Protein AF-A0A8X6G225-F1 (afdb_monomer_lite)

Structure (mmCIF, N/CA/C/O backbone):
data_AF-A0A8X6G225-F1
#
_entry.id   AF-A0A8X6G225-F1
#
loop_
_atom_site.group_PDB
_atom_site.id
_atom_site.type_symbol
_atom_site.label_atom_id
_atom_site.label_alt_id
_atom_site.label_comp_id
_atom_site.label_asym_id
_atom_site.label_entity_id
_atom_site.label_seq_id
_atom_site.pdbx_PDB_ins_code
_atom_site.Cartn_x
_atom_site.Cartn_y
_atom_site.Cartn_z
_atom_site.occupancy
_atom_site.B_iso_or_equiv
_atom_site.auth_seq_id
_atom_site.auth_comp_id
_atom_site.auth_asym_id
_atom_site.auth_atom_id
_atom_site.pdbx_PDB_model_num
ATOM 1 N N . MET A 1 1 ? -11.649 -25.202 10.954 1.00 73.94 1 MET A N 1
ATOM 2 C CA . MET A 1 1 ? -12.826 -25.738 11.680 1.00 73.94 1 MET A CA 1
ATOM 3 C C . MET A 1 1 ? -13.932 -24.702 11.567 1.00 73.94 1 MET A C 1
ATOM 5 O O . MET A 1 1 ? -13.619 -23.542 11.782 1.00 73.94 1 MET A O 1
ATOM 9 N N . LYS A 1 2 ? -15.164 -25.077 11.195 1.00 87.56 2 LYS A N 1
ATOM 10 C CA . LYS A 1 2 ? -16.255 -24.101 11.019 1.00 87.56 2 LYS A CA 1
ATOM 11 C C . LYS A 1 2 ? -16.587 -23.382 12.344 1.00 87.56 2 LYS A C 1
ATOM 13 O O . LYS A 1 2 ? -16.743 -24.087 13.351 1.00 87.56 2 LYS A O 1
ATOM 18 N N . PRO A 1 3 ? -16.675 -22.040 12.370 1.00 90.69 3 PRO A N 1
ATOM 19 C CA . PRO A 1 3 ? -17.084 -21.262 13.544 1.00 90.69 3 PRO A CA 1
ATOM 20 C C . PRO A 1 3 ? -18.351 -21.761 14.266 1.00 90.69 3 PRO A C 1
ATOM 22 O O . PRO A 1 3 ? -18.362 -21.798 15.499 1.00 90.69 3 PRO A O 1
ATOM 25 N N . SER A 1 4 ? -19.372 -22.245 13.554 1.00 92.00 4 SER A N 1
ATOM 26 C CA . SER A 1 4 ? -20.582 -22.840 14.158 1.00 92.00 4 SER A CA 1
ATOM 27 C C . SER A 1 4 ? -20.306 -24.126 14.942 1.00 92.00 4 SER A C 1
ATOM 29 O O . SER A 1 4 ? -20.848 -24.354 16.027 1.00 92.00 4 SER A O 1
ATOM 31 N N . ARG A 1 5 ? -19.395 -24.971 14.444 1.00 91.06 5 ARG A N 1
ATOM 32 C CA . ARG A 1 5 ? -18.962 -26.187 15.150 1.00 91.06 5 ARG A CA 1
ATOM 33 C C . ARG A 1 5 ? -18.167 -25.850 16.406 1.00 91.06 5 ARG A C 1
ATOM 35 O O . ARG A 1 5 ? -18.295 -26.562 17.401 1.00 91.06 5 ARG A O 1
ATOM 42 N N . LEU A 1 6 ? -17.368 -24.779 16.369 1.00 91.88 6 LEU A N 1
ATOM 43 C CA . LEU A 1 6 ? -16.663 -24.276 17.551 1.00 91.88 6 LEU A CA 1
ATOM 44 C C . LEU A 1 6 ? -17.663 -23.873 18.630 1.00 91.88 6 LEU A C 1
ATOM 46 O O . LEU A 1 6 ? -17.524 -24.309 19.770 1.00 91.88 6 LEU A O 1
ATOM 50 N N . LEU A 1 7 ? -18.695 -23.118 18.249 1.00 91.94 7 LEU A N 1
ATOM 51 C CA . LEU A 1 7 ? -19.726 -22.666 19.171 1.00 91.94 7 LEU A CA 1
ATOM 52 C C . LEU A 1 7 ? -20.459 -23.844 19.825 1.00 91.94 7 LEU A C 1
ATOM 54 O O . LEU A 1 7 ? -20.534 -23.907 21.049 1.00 91.94 7 LEU A O 1
ATOM 58 N N . ARG A 1 8 ? -20.922 -24.826 19.037 1.00 90.94 8 ARG A N 1
ATOM 59 C CA . ARG A 1 8 ? -21.580 -26.030 19.579 1.00 90.94 8 ARG A CA 1
ATOM 60 C C . ARG A 1 8 ? -20.687 -26.802 20.542 1.00 90.94 8 ARG A C 1
ATOM 62 O O . ARG A 1 8 ? -21.159 -27.248 21.583 1.00 90.94 8 ARG A O 1
ATOM 69 N N . LYS A 1 9 ? -19.397 -26.939 20.218 1.00 90.44 9 LYS A N 1
ATOM 70 C CA . LYS A 1 9 ? -18.434 -27.608 21.098 1.00 90.44 9 LYS A CA 1
ATOM 71 C C . LYS A 1 9 ? -18.263 -26.841 22.410 1.00 90.44 9 LYS A C 1
ATOM 73 O O . LYS A 1 9 ? -18.325 -27.454 23.470 1.00 90.44 9 LYS A O 1
ATOM 78 N N . MET A 1 10 ? -18.093 -25.521 22.347 1.00 90.50 10 MET A N 1
ATOM 79 C CA . MET A 1 10 ? -17.991 -24.675 23.540 1.00 90.50 10 MET A CA 1
ATOM 80 C C . MET A 1 10 ? -19.257 -24.754 24.394 1.00 90.50 10 MET A C 1
ATOM 82 O O . MET A 1 10 ? -19.145 -24.915 25.602 1.00 90.50 10 MET A O 1
ATOM 86 N N . ASN A 1 11 ? -20.437 -24.751 23.772 1.00 88.31 11 ASN A N 1
ATOM 87 C CA . ASN A 1 11 ? -21.708 -24.875 24.479 1.00 88.31 11 ASN A CA 1
ATOM 88 C C . ASN A 1 11 ? -21.862 -26.252 25.153 1.00 88.31 11 ASN A C 1
ATOM 90 O O . ASN A 1 11 ? -22.251 -26.342 26.310 1.00 88.31 11 ASN A O 1
ATOM 94 N N . SER A 1 12 ? -21.462 -27.335 24.475 1.00 88.19 12 SER A N 1
ATOM 95 C CA . SER A 1 12 ? -21.510 -28.692 25.046 1.00 88.19 12 SER A CA 1
ATOM 96 C C . SER A 1 12 ? -20.562 -28.903 26.233 1.00 88.19 12 SER A C 1
ATOM 98 O O . SER A 1 12 ? -20.855 -29.701 27.115 1.00 88.19 12 SER A O 1
ATOM 100 N N . LEU A 1 13 ? -19.427 -28.193 26.256 1.00 87.31 13 LEU A N 1
ATOM 101 C CA . LEU A 1 13 ? -18.448 -28.256 27.345 1.00 87.31 13 LEU A CA 1
ATOM 102 C C . LEU A 1 13 ? -18.820 -27.341 28.516 1.00 87.31 13 LEU A C 1
ATOM 104 O O . LEU A 1 13 ? -18.513 -27.657 29.661 1.00 87.31 13 LEU A O 1
ATOM 108 N N . ALA A 1 14 ? -19.449 -26.206 28.221 1.00 82.94 14 ALA A N 1
ATOM 109 C CA . ALA A 1 14 ? -19.887 -25.228 29.206 1.00 82.94 14 ALA A CA 1
ATOM 110 C C . ALA A 1 14 ? -21.181 -25.640 29.926 1.00 82.94 14 ALA A C 1
ATOM 112 O O . ALA A 1 14 ? -21.333 -25.362 31.118 1.00 82.94 14 ALA A O 1
ATOM 113 N N . GLY A 1 15 ? -22.106 -26.288 29.209 1.00 77.81 15 GLY A N 1
ATOM 114 C CA . GLY A 1 15 ? -23.473 -26.514 29.681 1.00 77.81 15 GLY A CA 1
ATOM 115 C C . GLY A 1 15 ? -24.174 -25.199 30.051 1.00 77.81 15 GLY A C 1
ATOM 116 O O . GLY A 1 15 ? -23.845 -24.142 29.515 1.00 77.81 15 GLY A O 1
ATOM 117 N N . ASP A 1 16 ? -25.081 -25.249 31.029 1.00 78.62 16 ASP A N 1
ATOM 118 C CA . ASP A 1 16 ? -25.836 -24.077 31.516 1.00 78.62 16 ASP A CA 1
ATOM 119 C C . ASP A 1 16 ? -25.027 -23.144 32.442 1.00 78.62 16 ASP A C 1
ATOM 121 O O . ASP A 1 16 ? -25.547 -22.159 32.965 1.00 78.62 16 ASP A O 1
ATOM 125 N N . ASN A 1 17 ? -23.738 -23.422 32.661 1.00 80.56 17 ASN A N 1
ATOM 126 C CA . ASN A 1 17 ? -22.923 -22.682 33.630 1.00 80.56 17 ASN A CA 1
ATOM 127 C C . ASN A 1 17 ? -22.351 -21.361 33.084 1.00 80.56 17 ASN A C 1
ATOM 129 O O . ASN A 1 17 ? -21.754 -20.595 33.842 1.00 80.56 17 ASN A O 1
ATOM 133 N N . ILE A 1 18 ? -22.483 -21.088 31.782 1.00 86.06 18 ILE A N 1
ATOM 134 C CA . ILE A 1 18 ? -21.924 -19.889 31.144 1.00 86.06 18 ILE A CA 1
ATOM 135 C C . ILE A 1 18 ? -23.046 -19.074 30.503 1.00 86.06 18 ILE A C 1
ATOM 137 O O . ILE A 1 18 ? -23.846 -19.581 29.726 1.00 86.06 18 ILE A O 1
ATOM 141 N N . THR A 1 19 ? -23.077 -17.774 30.799 1.00 88.56 19 THR A N 1
ATOM 142 C CA . THR A 1 19 ? -24.034 -16.847 30.179 1.00 88.56 19 THR A CA 1
ATOM 143 C C . THR A 1 19 ? -23.741 -16.665 28.688 1.00 88.56 19 THR A C 1
ATOM 145 O O . THR A 1 19 ? -22.580 -16.620 28.280 1.00 88.56 19 THR A O 1
ATOM 148 N N . GLU A 1 20 ? -24.776 -16.468 27.866 1.00 86.50 20 GLU A N 1
ATOM 149 C CA . GLU A 1 20 ? -24.626 -16.277 26.411 1.00 86.50 20 GLU A CA 1
ATOM 150 C C . GLU A 1 20 ? -23.657 -15.131 26.070 1.00 86.50 20 GLU A C 1
ATOM 152 O O . GLU A 1 20 ? -22.858 -15.231 25.141 1.00 86.50 20 GLU A O 1
ATOM 157 N N . LYS A 1 21 ? -23.648 -14.066 26.882 1.00 88.44 21 LYS A N 1
ATOM 158 C CA . LYS A 1 21 ? -22.720 -12.937 26.735 1.00 88.44 21 LYS A CA 1
ATOM 159 C C . LYS A 1 21 ? -21.259 -13.346 26.950 1.00 88.44 21 LYS A C 1
ATOM 161 O O . LYS A 1 21 ? -20.399 -12.915 26.187 1.00 88.44 21 LYS A O 1
ATOM 166 N N . ALA A 1 22 ? -20.977 -14.169 27.960 1.00 89.38 22 ALA A N 1
ATOM 167 C CA . ALA A 1 22 ? -19.632 -14.680 28.222 1.00 89.38 22 ALA A CA 1
ATOM 168 C C . ALA A 1 22 ? -19.209 -15.740 27.190 1.00 89.38 22 ALA A C 1
ATOM 170 O O . ALA A 1 22 ? -18.057 -15.778 26.761 1.00 89.38 22 ALA A O 1
ATOM 171 N N . LEU A 1 23 ? -20.150 -16.570 26.732 1.00 90.94 23 LEU A N 1
ATOM 172 C CA . LEU A 1 23 ? -19.903 -17.530 25.659 1.00 90.94 23 LEU A CA 1
ATOM 173 C C . LEU A 1 23 ? -19.582 -16.809 24.343 1.00 90.94 23 LEU A C 1
ATOM 175 O O . LEU A 1 23 ? -18.644 -17.190 23.644 1.00 90.94 23 LEU A O 1
ATOM 179 N N . ARG A 1 24 ? -20.296 -15.717 24.045 1.00 91.00 24 ARG A N 1
ATOM 180 C CA . ARG A 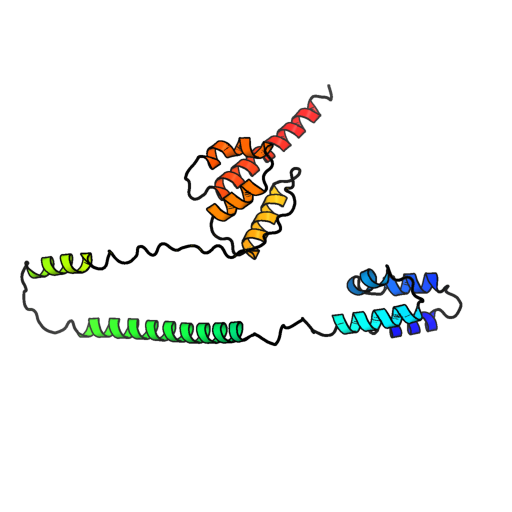1 24 ? -20.050 -14.855 22.885 1.00 91.00 24 ARG A CA 1
ATOM 181 C C . ARG A 1 24 ? -18.658 -14.236 22.912 1.00 91.00 24 ARG A C 1
ATOM 183 O O . ARG A 1 24 ? -17.971 -14.278 21.895 1.00 91.00 24 ARG A O 1
ATOM 190 N N . THR A 1 25 ? -18.231 -13.661 24.037 1.00 90.88 25 THR A N 1
ATOM 191 C CA . THR A 1 25 ? -16.896 -13.045 24.130 1.00 90.88 25 THR A CA 1
ATOM 192 C C . THR A 1 25 ? -15.792 -14.081 23.956 1.00 90.88 25 THR A C 1
ATOM 194 O O . THR A 1 25 ? -14.867 -13.848 23.182 1.00 90.88 25 THR A O 1
ATOM 197 N N . LEU A 1 26 ? -15.917 -15.249 24.592 1.00 90.25 26 LEU A N 1
ATOM 198 C CA . LEU A 1 26 ? -14.956 -16.342 24.443 1.00 90.25 26 LEU A CA 1
ATOM 199 C C . LEU A 1 26 ? -14.927 -16.908 23.022 1.00 90.25 26 LEU A C 1
ATOM 201 O O . LEU A 1 26 ? -13.857 -17.242 22.521 1.00 90.25 26 LEU A O 1
ATOM 205 N N . TRP A 1 27 ? -16.083 -17.036 22.373 1.00 93.25 27 TRP A N 1
ATOM 206 C CA . TRP A 1 27 ? -16.163 -17.547 21.010 1.00 93.25 27 TRP A CA 1
ATOM 207 C C . TRP A 1 27 ? -15.524 -16.574 20.015 1.00 93.25 27 TRP A C 1
ATOM 209 O O . TRP A 1 27 ? -14.683 -16.998 19.229 1.00 93.25 27 TRP A O 1
ATOM 219 N N . LEU A 1 28 ? -15.821 -15.272 20.113 1.00 92.12 28 LEU A N 1
ATOM 220 C CA . LEU A 1 28 ? -15.184 -14.235 19.289 1.00 92.12 28 LEU A CA 1
ATOM 221 C C . LEU A 1 28 ? -13.668 -14.145 19.522 1.00 92.12 28 LEU A C 1
ATOM 223 O O . LEU A 1 28 ? -12.928 -13.901 18.575 1.00 92.12 28 LEU A O 1
ATOM 227 N N . ASP A 1 29 ? -13.200 -14.362 20.754 1.00 91.69 29 ASP A N 1
ATOM 228 C CA . ASP A 1 29 ? -11.771 -14.403 21.094 1.00 91.69 29 ASP A CA 1
ATOM 229 C C . ASP A 1 29 ? -11.025 -15.576 20.433 1.00 91.69 29 ASP A C 1
ATOM 231 O O . ASP A 1 29 ? -9.828 -15.500 20.179 1.00 91.69 29 ASP A O 1
ATOM 235 N N . LYS A 1 30 ? -11.730 -16.668 20.119 1.00 89.50 30 LYS A N 1
ATOM 236 C CA . LYS A 1 30 ? -11.147 -17.847 19.460 1.00 89.50 30 LYS A CA 1
ATOM 237 C C . LYS A 1 30 ? -11.194 -17.779 17.929 1.00 89.50 30 LYS A C 1
ATOM 239 O O . LYS A 1 30 ? -10.697 -18.702 17.282 1.00 89.50 30 LYS A O 1
ATOM 244 N N . LEU A 1 31 ? -11.780 -16.731 17.344 1.00 90.50 31 LEU A N 1
ATOM 245 C CA . LEU A 1 31 ? -11.847 -16.538 15.893 1.00 90.50 31 LEU A CA 1
ATOM 246 C C . LEU A 1 31 ? -10.692 -15.658 15.381 1.00 90.50 31 LEU A C 1
ATOM 248 O O . LEU A 1 31 ? -10.252 -14.759 16.094 1.00 90.50 31 LEU A O 1
ATOM 252 N N . PRO A 1 32 ? -10.230 -15.861 14.132 1.00 89.75 32 PRO A N 1
ATOM 253 C CA . PRO A 1 32 ? -9.299 -14.947 13.472 1.00 89.75 32 PRO A CA 1
ATOM 254 C C . PRO A 1 32 ? -9.831 -13.509 13.403 1.00 89.75 32 PRO A C 1
ATOM 256 O O . PRO A 1 32 ? -11.030 -13.299 13.189 1.00 89.75 32 PRO A O 1
ATOM 259 N N . ASP A 1 33 ? -8.927 -12.527 13.481 1.00 87.75 33 ASP A N 1
ATOM 260 C CA . ASP A 1 33 ? -9.276 -11.097 13.478 1.00 87.75 33 ASP A CA 1
ATOM 261 C C . ASP A 1 33 ? -10.082 -10.678 12.242 1.00 87.75 33 ASP A C 1
ATOM 263 O O . ASP A 1 33 ? -10.996 -9.861 12.343 1.00 87.75 33 ASP A O 1
ATOM 267 N N . SER A 1 34 ? -9.817 -11.295 11.086 1.00 88.00 34 SER A N 1
ATOM 268 C CA . SER A 1 34 ? -10.560 -11.051 9.844 1.00 88.00 34 SER A CA 1
ATOM 269 C C . SER A 1 34 ? -12.059 -11.327 9.978 1.00 88.00 34 SER A C 1
ATOM 271 O O . SER A 1 34 ? -12.872 -10.600 9.419 1.00 88.00 34 SER A O 1
ATOM 273 N N . ILE A 1 35 ? -12.435 -12.350 10.746 1.00 90.62 35 ILE A N 1
ATOM 274 C CA . ILE A 1 35 ? -13.831 -12.728 10.986 1.00 90.62 35 ILE A CA 1
ATOM 275 C C . ILE A 1 35 ? -14.391 -11.917 12.160 1.00 90.62 35 ILE A C 1
ATOM 277 O O . ILE A 1 35 ? -15.498 -11.384 12.085 1.00 90.62 35 ILE A O 1
ATOM 281 N N . LYS A 1 36 ? -13.607 -11.774 13.234 1.00 90.62 36 LYS A N 1
ATOM 282 C CA . LYS A 1 36 ? -13.987 -11.046 14.451 1.00 90.62 36 LYS A CA 1
ATOM 283 C C . LYS A 1 36 ? -14.333 -9.583 14.170 1.00 90.62 36 LYS A C 1
ATOM 285 O O . LYS A 1 36 ? -15.371 -9.119 14.634 1.00 90.62 36 LYS A O 1
ATOM 290 N N . ASN A 1 37 ? -13.521 -8.880 13.381 1.00 87.81 37 ASN A N 1
ATOM 291 C CA . ASN A 1 37 ? -13.725 -7.460 13.072 1.00 87.81 37 ASN A CA 1
ATOM 292 C C . ASN A 1 37 ? -15.057 -7.195 12.359 1.00 87.81 37 ASN A C 1
ATOM 294 O O . ASN A 1 37 ? -15.667 -6.150 12.565 1.00 87.81 37 ASN A O 1
ATOM 298 N N . ILE A 1 38 ? -15.529 -8.156 11.563 1.00 89.00 38 ILE A N 1
ATOM 299 C CA . ILE A 1 38 ? -16.803 -8.056 10.847 1.00 89.00 38 ILE A CA 1
ATOM 300 C C . ILE A 1 38 ? -17.976 -8.328 11.801 1.00 89.00 38 ILE A C 1
ATOM 302 O O . ILE A 1 38 ? -18.986 -7.633 11.762 1.00 89.00 38 ILE A O 1
ATOM 306 N N . LEU A 1 39 ? -17.835 -9.314 12.691 1.00 89.69 39 LEU A N 1
ATOM 307 C CA . LEU A 1 39 ? -18.917 -9.775 13.569 1.00 89.69 39 LEU A CA 1
ATOM 308 C C . LEU A 1 39 ? -19.087 -8.960 14.856 1.00 89.69 39 LEU A C 1
ATOM 310 O O . LEU A 1 39 ? -20.158 -8.991 15.460 1.00 89.69 39 LEU A O 1
ATOM 314 N N . VAL A 1 40 ? -18.050 -8.250 15.309 1.00 89.69 40 VAL A N 1
ATOM 315 C CA . VAL A 1 40 ? -18.095 -7.445 16.545 1.00 89.69 40 VAL A CA 1
ATOM 316 C C . VAL A 1 40 ? -19.170 -6.356 16.482 1.00 89.69 40 VAL A C 1
ATOM 318 O O . VAL A 1 40 ? -19.777 -6.048 17.505 1.00 89.69 40 VAL A O 1
ATOM 321 N N . VAL A 1 41 ? -19.435 -5.810 15.293 1.00 87.38 41 VAL A N 1
ATOM 322 C CA . VAL A 1 41 ? -20.413 -4.732 15.075 1.00 87.38 41 VAL A CA 1
ATOM 323 C C . VAL A 1 41 ? -21.857 -5.255 15.038 1.00 87.38 41 VAL A C 1
ATOM 325 O O . VAL A 1 41 ? -22.796 -4.512 15.319 1.00 87.38 41 VAL A O 1
ATOM 328 N N . SER A 1 42 ? -22.060 -6.535 14.727 1.00 84.00 42 SER A N 1
ATOM 329 C CA . SER A 1 42 ? -23.389 -7.121 14.546 1.00 84.00 42 SER A CA 1
ATOM 330 C C . SER A 1 42 ? -24.115 -7.333 15.881 1.00 84.00 42 SER A C 1
ATOM 332 O O . SER A 1 42 ? -23.626 -8.026 16.775 1.00 84.00 42 SER A O 1
ATOM 334 N N . SER A 1 43 ? -25.334 -6.806 16.009 1.00 83.12 43 SER A N 1
ATOM 335 C CA . SER A 1 43 ? -26.192 -6.935 17.202 1.00 83.12 43 SER A CA 1
ATOM 336 C C . SER A 1 43 ? -27.035 -8.222 17.245 1.00 83.12 43 SER A C 1
ATOM 338 O O . SER A 1 43 ? -27.979 -8.318 18.025 1.00 83.12 43 SER A O 1
ATOM 340 N N . GLU A 1 44 ? -26.708 -9.223 16.426 1.00 87.25 44 GLU A N 1
ATOM 341 C CA . GLU A 1 44 ? -27.471 -10.473 16.333 1.00 87.25 44 GLU A CA 1
ATOM 342 C C . GLU A 1 44 ? -27.239 -11.435 17.510 1.00 87.25 44 GLU A C 1
ATOM 344 O O . GLU A 1 44 ? -26.303 -11.275 18.302 1.00 87.25 44 GLU A O 1
ATOM 349 N N . ASN A 1 45 ? -28.102 -12.453 17.609 1.00 88.75 45 ASN A N 1
ATOM 350 C CA . ASN A 1 45 ? -27.984 -13.544 18.576 1.00 88.75 45 ASN A CA 1
ATOM 351 C C . ASN A 1 45 ? -26.806 -14.481 18.241 1.00 88.75 45 ASN A C 1
ATOM 353 O O . ASN A 1 45 ? -26.264 -14.474 17.132 1.00 88.75 45 ASN A O 1
ATOM 357 N N . LEU A 1 46 ? -26.382 -15.285 19.219 1.00 87.25 46 LEU A N 1
ATOM 358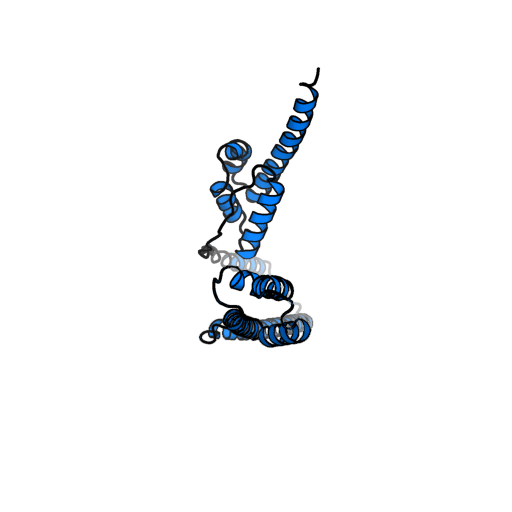 C CA . LEU A 1 46 ? -25.168 -16.091 19.086 1.00 87.25 46 LEU A CA 1
ATOM 359 C C . LEU A 1 46 ? -25.279 -17.182 18.003 1.00 87.25 46 LEU A C 1
ATOM 361 O O . LEU A 1 46 ? -24.295 -17.470 17.319 1.00 87.25 46 LEU A O 1
ATOM 365 N N . GLU A 1 47 ? -26.477 -17.733 17.791 1.00 87.50 47 GLU A N 1
ATOM 366 C CA . GLU A 1 47 ? -26.727 -18.744 16.756 1.00 87.50 47 GLU A CA 1
ATOM 367 C C . GLU A 1 47 ? -26.587 -18.146 15.345 1.00 87.50 47 GLU A C 1
ATOM 369 O O . GLU A 1 47 ? -25.838 -18.688 14.527 1.00 87.50 47 GLU A O 1
ATOM 374 N N . ASN A 1 48 ? -27.212 -16.994 15.066 1.00 89.75 48 ASN A N 1
ATOM 375 C CA . ASN A 1 48 ? -27.125 -16.347 13.753 1.00 89.75 48 ASN A CA 1
ATOM 376 C C . ASN A 1 48 ? -25.717 -15.808 13.479 1.00 89.75 48 ASN A C 1
ATOM 378 O O . ASN A 1 48 ? -25.212 -15.952 12.364 1.00 89.75 48 ASN A O 1
ATOM 382 N N . LEU A 1 49 ? -25.029 -15.290 14.502 1.00 91.62 49 LEU A N 1
ATOM 383 C CA . LEU A 1 49 ? -23.619 -14.910 14.393 1.00 91.62 49 LEU A CA 1
ATOM 384 C C . LEU A 1 49 ? -22.738 -16.076 13.973 1.00 91.62 49 LEU A C 1
ATOM 386 O O . LEU A 1 49 ? -21.823 -15.892 13.174 1.00 91.62 49 LEU A O 1
ATOM 390 N N . SER A 1 50 ? -23.014 -17.276 14.482 1.00 91.00 50 SER A N 1
ATOM 391 C CA . SER A 1 50 ? -22.268 -18.474 14.108 1.00 91.00 50 SER A CA 1
ATOM 392 C C . SER A 1 50 ? -22.457 -18.841 12.636 1.00 91.00 50 SER A C 1
ATOM 394 O O . SER A 1 50 ? -21.499 -19.232 11.968 1.00 91.00 50 SER A O 1
ATOM 396 N N . VAL A 1 51 ? -23.662 -18.618 12.103 1.00 92.06 51 VAL A N 1
ATOM 397 C CA . VAL A 1 51 ? -23.977 -18.799 10.682 1.00 92.06 51 VAL A CA 1
ATOM 398 C C . VAL A 1 51 ? -23.310 -17.716 9.830 1.00 92.06 51 VAL A C 1
ATOM 400 O O . VAL A 1 51 ? -22.756 -18.024 8.776 1.00 92.06 51 VAL A O 1
ATOM 403 N N . MET A 1 52 ? -23.310 -16.455 10.276 1.00 91.19 52 MET A N 1
ATOM 404 C CA . MET A 1 52 ? -22.579 -15.373 9.603 1.00 91.19 52 MET A CA 1
ATOM 405 C C . MET A 1 52 ? -21.075 -15.645 9.572 1.00 91.19 52 MET A C 1
ATOM 407 O O . MET A 1 52 ? -20.443 -15.500 8.528 1.00 91.19 52 MET A O 1
ATOM 411 N N . ALA A 1 53 ? -20.509 -16.096 10.690 1.00 91.94 53 ALA A N 1
ATOM 412 C CA . ALA A 1 53 ? -19.106 -16.462 10.794 1.00 91.94 53 ALA A CA 1
ATOM 413 C C . ALA A 1 53 ? -18.739 -17.602 9.845 1.00 91.94 53 ALA A C 1
ATOM 415 O O . ALA A 1 53 ? -17.691 -17.539 9.211 1.00 91.94 53 ALA A O 1
ATOM 416 N N . ASP A 1 54 ? -19.597 -18.616 9.715 1.00 92.88 54 ASP A N 1
ATOM 417 C CA . ASP A 1 54 ? -19.407 -19.702 8.754 1.00 92.88 54 ASP A CA 1
ATOM 418 C C . ASP A 1 54 ? -19.397 -19.187 7.310 1.00 92.88 54 ASP A C 1
ATOM 420 O O . ASP A 1 54 ? -18.510 -19.567 6.551 1.00 92.88 54 ASP A O 1
ATOM 424 N N . LYS A 1 55 ? -20.314 -18.283 6.941 1.00 89.50 55 LYS A N 1
ATOM 425 C CA . LYS A 1 55 ? -20.342 -17.677 5.597 1.00 89.50 55 LYS A CA 1
ATOM 426 C C . LYS A 1 55 ? -19.079 -16.862 5.311 1.00 89.50 55 LYS A C 1
ATOM 428 O O . LYS A 1 55 ? -18.484 -17.010 4.252 1.00 89.50 55 LYS A O 1
ATOM 433 N N . ILE A 1 56 ? -18.636 -16.040 6.264 1.00 89.50 56 ILE A N 1
ATOM 434 C CA . ILE A 1 56 ? -17.391 -15.261 6.140 1.00 89.50 56 ILE A CA 1
ATOM 435 C C . ILE A 1 56 ? -16.178 -16.200 6.064 1.00 89.50 56 ILE A C 1
ATOM 437 O O . ILE A 1 56 ? -15.254 -15.970 5.287 1.00 89.50 56 ILE A O 1
ATOM 441 N N . PHE A 1 57 ? -16.176 -17.269 6.863 1.00 88.50 57 PHE A N 1
ATOM 442 C CA . PHE A 1 57 ? -15.130 -18.284 6.843 1.00 88.50 57 PHE A CA 1
ATOM 443 C C . PHE A 1 57 ? -15.076 -18.999 5.492 1.00 88.50 57 PHE A C 1
ATOM 445 O O . PHE A 1 57 ? -13.981 -19.225 4.994 1.00 88.50 57 PHE A O 1
ATOM 452 N N . GLU A 1 58 ? -16.219 -19.323 4.885 1.00 85.62 58 GLU A N 1
ATOM 453 C CA . GLU A 1 58 ? -16.292 -19.925 3.550 1.00 85.62 58 GLU A CA 1
ATOM 454 C C . GLU A 1 58 ? -15.774 -18.972 2.469 1.00 85.62 58 GLU A C 1
ATOM 456 O O . GLU A 1 58 ? -14.891 -19.380 1.722 1.00 85.62 58 GLU A O 1
ATOM 461 N N . ILE A 1 59 ? -16.202 -17.703 2.465 1.00 81.38 59 ILE A N 1
ATOM 462 C CA . ILE A 1 59 ? -15.740 -16.675 1.508 1.00 81.38 59 ILE A CA 1
ATOM 463 C C . ILE A 1 59 ? -14.222 -16.467 1.591 1.00 81.38 59 ILE A C 1
ATOM 465 O O . ILE A 1 59 ? -13.542 -16.390 0.574 1.00 81.38 59 ILE A O 1
ATOM 469 N N . ASN A 1 60 ? -13.671 -16.411 2.806 1.00 74.00 60 ASN A N 1
ATOM 470 C CA . ASN A 1 60 ? -12.231 -16.235 3.008 1.00 74.00 60 ASN A CA 1
ATOM 471 C C . ASN A 1 60 ? -11.424 -17.530 2.796 1.00 74.00 60 ASN A C 1
ATOM 473 O O . ASN A 1 60 ? -10.206 -17.468 2.642 1.00 74.00 60 ASN A O 1
ATOM 477 N N . SER A 1 61 ? -12.073 -18.699 2.839 1.00 70.56 61 SER A N 1
ATOM 478 C CA . SER A 1 61 ? -11.430 -20.000 2.594 1.00 70.56 61 SER A CA 1
ATOM 479 C C . SER A 1 61 ? -11.458 -20.393 1.119 1.00 70.56 61 SER A C 1
ATOM 481 O O . SER A 1 61 ? -10.586 -21.143 0.679 1.00 70.56 61 SER A O 1
ATOM 483 N N . SER A 1 62 ? -12.437 -19.915 0.348 1.00 55.72 62 SER A N 1
ATOM 484 C CA . SER A 1 62 ? -12.403 -19.999 -1.106 1.00 55.72 62 SER A CA 1
ATOM 485 C C . SER A 1 62 ? -11.359 -19.019 -1.642 1.00 55.72 62 SER A C 1
ATOM 487 O O . SER A 1 62 ? -11.438 -17.829 -1.338 1.00 55.72 62 SER A O 1
ATOM 489 N N . PRO A 1 63 ? -10.426 -19.451 -2.505 1.00 52.53 63 PRO A N 1
ATOM 490 C CA . PRO A 1 63 ? -9.588 -18.546 -3.274 1.00 52.53 63 PRO A CA 1
ATOM 491 C C . PRO A 1 63 ? -10.407 -17.942 -4.426 1.00 52.53 63 PRO A C 1
ATOM 493 O O . PRO A 1 63 ? -9.918 -17.825 -5.545 1.00 52.53 63 PRO A O 1
ATOM 496 N N . GLU A 1 64 ? -11.649 -17.532 -4.162 1.00 45.28 64 GLU A N 1
ATOM 497 C CA . GLU A 1 64 ? -12.385 -16.586 -4.997 1.00 45.28 64 GLU A CA 1
ATOM 498 C C . GLU A 1 64 ? -11.820 -15.192 -4.710 1.00 45.28 64 GLU A C 1
ATOM 500 O O . GLU A 1 64 ? -12.480 -14.246 -4.289 1.00 45.28 64 GLU A O 1
ATOM 505 N N . ILE A 1 65 ? -10.521 -15.075 -4.991 1.00 44.12 65 ILE A N 1
ATOM 506 C CA . ILE A 1 65 ? -9.991 -13.893 -5.640 1.00 44.12 65 ILE A CA 1
ATOM 507 C C . ILE A 1 65 ? -10.994 -13.607 -6.752 1.00 44.12 65 ILE A C 1
ATOM 509 O O . ILE A 1 65 ? -11.242 -14.479 -7.587 1.00 44.12 65 ILE A O 1
ATOM 513 N N . TYR A 1 66 ? -11.590 -12.419 -6.739 1.00 45.19 66 TYR A N 1
ATOM 514 C CA . TYR A 1 66 ? -12.272 -11.866 -7.897 1.00 45.19 66 TYR A CA 1
ATOM 515 C C . TYR A 1 66 ? -11.271 -11.864 -9.059 1.00 45.19 66 TYR A C 1
ATOM 517 O O . TYR A 1 66 ? -10.572 -10.886 -9.312 1.00 45.19 66 TYR A O 1
ATOM 525 N N . SER A 1 67 ? -11.138 -12.996 -9.741 1.00 39.69 67 SER A N 1
ATOM 526 C CA . SER A 1 67 ? -10.559 -13.045 -11.060 1.00 39.69 67 SER A CA 1
ATOM 527 C C . SER A 1 67 ? -11.645 -12.458 -11.942 1.00 39.69 67 SER A C 1
ATOM 529 O O . SER A 1 67 ? -12.667 -13.091 -12.205 1.00 39.69 67 SER A O 1
ATOM 531 N N . ALA A 1 68 ? -11.463 -11.195 -12.321 1.00 45.12 68 ALA A N 1
ATOM 532 C CA . ALA A 1 68 ? -12.122 -10.643 -13.489 1.00 45.12 68 ALA A CA 1
ATOM 533 C C . ALA A 1 68 ? -11.775 -11.581 -14.659 1.00 45.12 68 ALA A C 1
ATOM 535 O O . ALA A 1 68 ? -10.697 -11.510 -15.244 1.00 45.12 68 ALA A O 1
ATOM 536 N N . THR A 1 69 ? -12.639 -12.564 -14.898 1.00 53.84 69 THR A N 1
ATOM 537 C CA . THR A 1 69 ? -12.421 -13.697 -15.804 1.00 53.84 69 THR A CA 1
ATOM 538 C C . THR A 1 69 ? -13.002 -13.446 -17.181 1.00 53.84 69 THR A C 1
ATOM 540 O O . THR A 1 69 ? -13.184 -14.391 -17.937 1.00 53.84 69 THR A O 1
ATOM 543 N N . GLU A 1 70 ? -13.219 -12.187 -17.561 1.00 53.47 70 GLU A N 1
ATOM 544 C CA . GLU A 1 70 ? -13.792 -11.886 -18.875 1.00 53.47 70 GLU A CA 1
ATOM 545 C C . GLU A 1 70 ? -12.922 -11.043 -19.804 1.00 53.47 70 GLU A C 1
ATOM 547 O O . GLU A 1 70 ? -13.303 -10.900 -20.953 1.00 53.47 70 GLU A O 1
ATOM 552 N N . ASP A 1 71 ? -11.704 -10.624 -19.427 1.00 53.28 71 ASP A N 1
ATOM 553 C CA . ASP A 1 71 ? -10.817 -9.948 -20.395 1.00 53.28 71 ASP A CA 1
ATOM 554 C C . ASP A 1 71 ? -9.311 -10.179 -20.182 1.00 53.28 71 ASP A C 1
ATOM 556 O O . ASP A 1 71 ? -8.462 -9.311 -20.380 1.00 53.28 71 ASP A O 1
ATOM 560 N N . ASN A 1 72 ? -8.914 -11.420 -19.889 1.00 62.19 72 ASN A N 1
ATOM 561 C CA . ASN A 1 72 ? -7.491 -11.794 -19.937 1.00 62.19 72 ASN A CA 1
ATOM 562 C C . ASN A 1 72 ? -6.953 -11.964 -21.371 1.00 62.19 72 ASN A C 1
ATOM 564 O O . ASN A 1 72 ? -5.912 -12.589 -21.565 1.00 62.19 72 ASN A O 1
ATOM 568 N N . SER A 1 73 ? -7.626 -11.385 -22.373 1.00 66.50 73 SER A N 1
ATOM 569 C CA . SER A 1 73 ? -7.060 -11.151 -23.707 1.00 66.50 73 SER A CA 1
ATOM 570 C C . SER A 1 73 ? -5.750 -10.372 -23.588 1.00 66.50 73 SER A C 1
ATOM 572 O O . SER A 1 73 ? -4.732 -10.790 -24.130 1.00 66.50 73 SER A O 1
ATOM 574 N N . ALA A 1 74 ? -5.722 -9.324 -22.757 1.00 75.62 74 ALA A N 1
ATOM 575 C CA . ALA A 1 74 ? -4.516 -8.532 -22.534 1.00 75.62 74 ALA A CA 1
ATOM 576 C C . ALA A 1 74 ? -3.364 -9.372 -21.954 1.00 75.62 74 ALA A C 1
ATOM 578 O O . ALA A 1 74 ? -2.258 -9.338 -22.486 1.00 75.62 74 ALA A O 1
ATOM 579 N N . MET A 1 75 ? -3.616 -10.182 -20.918 1.00 78.62 75 MET A N 1
ATOM 580 C CA . MET A 1 75 ? -2.577 -11.048 -20.345 1.00 78.62 75 MET A CA 1
ATOM 581 C C . MET A 1 75 ? -2.132 -12.161 -21.299 1.00 78.62 75 MET A C 1
ATOM 583 O O . MET A 1 75 ? -0.945 -12.470 -21.339 1.00 78.62 75 MET A O 1
ATOM 587 N N . LYS A 1 76 ? -3.042 -12.735 -22.097 1.00 80.62 76 LYS A N 1
ATOM 588 C CA . LYS A 1 76 ? -2.690 -13.723 -23.128 1.00 80.62 76 LYS A CA 1
ATOM 589 C C . LYS A 1 76 ? -1.823 -13.109 -24.226 1.00 80.62 76 LYS A C 1
ATOM 591 O O . LYS A 1 76 ? -0.787 -13.679 -24.545 1.00 80.62 76 LYS A O 1
ATOM 596 N N . ASN A 1 77 ? -2.186 -11.923 -24.715 1.00 85.81 77 ASN A N 1
ATOM 597 C CA . ASN A 1 77 ? -1.403 -11.184 -25.706 1.00 85.81 77 ASN A CA 1
ATOM 598 C C . ASN A 1 77 ? -0.021 -10.817 -25.155 1.00 85.81 77 ASN A C 1
ATOM 600 O O . ASN A 1 77 ? 0.973 -10.919 -25.864 1.00 85.81 77 ASN A O 1
ATOM 604 N N . ILE A 1 78 ? 0.071 -10.424 -23.880 1.00 87.56 78 ILE A N 1
ATOM 605 C CA . ILE A 1 78 ? 1.359 -10.157 -23.228 1.00 87.56 78 ILE A CA 1
ATOM 606 C C . ILE A 1 78 ? 2.197 -11.438 -23.145 1.00 87.56 78 ILE A C 1
ATOM 608 O O . ILE A 1 78 ? 3.373 -11.404 -23.495 1.00 87.56 78 ILE A O 1
ATOM 612 N N . LEU A 1 79 ? 1.611 -12.566 -22.734 1.00 90.56 79 LEU A N 1
ATOM 613 C CA . LEU A 1 79 ? 2.318 -13.848 -22.648 1.00 90.56 79 LEU A CA 1
ATOM 614 C C . LEU A 1 79 ? 2.828 -14.310 -24.025 1.00 90.56 79 LEU A C 1
ATOM 616 O O . LEU A 1 79 ? 3.962 -14.770 -24.152 1.00 90.56 79 LEU A O 1
ATOM 620 N N . GLU A 1 80 ? 2.008 -14.141 -25.062 1.00 90.94 80 GLU A N 1
ATOM 621 C CA . GLU A 1 80 ? 2.354 -14.464 -26.447 1.00 90.94 80 GLU A CA 1
ATOM 622 C C . GLU A 1 80 ? 3.452 -13.540 -26.989 1.00 90.94 80 GLU A C 1
ATOM 624 O O . GLU A 1 80 ? 4.433 -14.015 -27.562 1.00 90.94 80 GLU A O 1
ATOM 629 N N . ASN A 1 81 ? 3.359 -12.235 -26.723 1.00 93.31 81 ASN A N 1
ATOM 630 C CA . ASN A 1 81 ? 4.388 -11.267 -27.094 1.00 93.31 81 ASN A CA 1
ATOM 631 C C . ASN A 1 81 ? 5.724 -11.559 -26.398 1.00 93.31 81 ASN A C 1
ATOM 633 O O . ASN A 1 81 ? 6.770 -11.472 -27.037 1.00 93.31 81 ASN A O 1
ATOM 637 N N . VAL A 1 82 ? 5.710 -11.938 -25.115 1.00 95.25 82 VAL A N 1
ATOM 638 C CA . VAL A 1 82 ? 6.923 -12.350 -24.390 1.00 95.25 82 VAL A CA 1
ATOM 639 C C . VAL A 1 82 ? 7.537 -13.588 -25.044 1.00 95.25 82 VAL A C 1
ATOM 641 O O . VAL A 1 82 ? 8.730 -13.581 -25.339 1.00 95.25 82 VAL A O 1
ATOM 644 N N . SER A 1 83 ? 6.728 -14.599 -25.375 1.00 94.75 83 SER A N 1
ATOM 645 C CA . SER A 1 83 ? 7.207 -15.797 -26.076 1.00 94.75 83 SER A CA 1
ATOM 646 C C . SER A 1 83 ? 7.801 -15.475 -27.458 1.00 94.75 83 SER A C 1
ATOM 648 O O . SER A 1 83 ? 8.853 -16.002 -27.835 1.00 94.75 83 SER A O 1
ATOM 650 N N . LEU A 1 84 ? 7.179 -14.561 -28.210 1.00 95.75 84 LEU A N 1
ATOM 651 C CA . LEU A 1 84 ? 7.683 -14.121 -29.512 1.00 95.75 84 LEU A CA 1
ATOM 652 C C . LEU A 1 84 ? 9.008 -13.355 -29.384 1.00 95.75 84 LEU A C 1
ATOM 654 O O . LEU A 1 84 ? 9.924 -13.582 -30.178 1.00 95.75 84 LEU A O 1
ATOM 658 N N . LEU A 1 85 ? 9.137 -12.483 -28.381 1.00 93.88 85 LEU A N 1
ATOM 659 C CA . LEU A 1 85 ? 10.369 -11.741 -28.106 1.00 93.88 85 LEU A CA 1
ATOM 660 C C . LEU A 1 85 ? 11.511 -12.673 -27.695 1.00 93.88 85 LEU A C 1
ATOM 662 O O . LEU A 1 85 ? 12.625 -12.522 -28.197 1.00 93.88 85 LEU A O 1
ATOM 666 N N . GLU A 1 86 ? 11.247 -13.670 -26.847 1.00 94.31 86 GLU A N 1
ATOM 667 C CA . GLU A 1 86 ? 12.230 -14.701 -26.490 1.00 94.31 86 GLU A CA 1
ATOM 668 C C . GLU A 1 86 ? 12.754 -15.422 -27.739 1.00 94.31 86 GLU A C 1
ATOM 670 O O . GLU A 1 86 ? 13.969 -15.587 -27.916 1.00 94.31 86 GLU A O 1
ATOM 675 N N . LYS A 1 87 ? 11.852 -15.769 -28.665 1.00 94.56 87 LYS A N 1
ATOM 676 C CA . LYS A 1 87 ? 12.221 -16.371 -29.947 1.00 94.56 87 LYS A CA 1
ATOM 677 C C . LYS A 1 87 ? 13.065 -15.421 -30.801 1.00 94.56 87 LYS A C 1
ATOM 679 O O . LYS A 1 87 ? 14.125 -15.831 -31.277 1.00 94.56 87 LYS A O 1
ATOM 684 N N . GLN A 1 88 ? 12.663 -14.160 -30.959 1.00 94.44 88 GLN A N 1
ATOM 685 C CA . GLN A 1 88 ? 13.423 -13.172 -31.736 1.00 94.44 88 GLN A CA 1
ATOM 686 C C . GLN A 1 88 ? 14.825 -12.928 -31.160 1.00 94.44 88 GLN A C 1
ATOM 688 O O . GLN A 1 88 ? 15.798 -12.863 -31.914 1.00 94.44 88 GLN A O 1
ATOM 693 N N . ILE A 1 89 ? 14.965 -12.857 -29.833 1.00 91.25 89 ILE A N 1
ATOM 694 C CA . ILE A 1 89 ? 16.266 -12.726 -29.161 1.00 91.25 89 ILE A CA 1
ATOM 695 C C . ILE A 1 89 ? 17.150 -13.941 -29.474 1.00 91.25 89 ILE A C 1
ATOM 697 O O . ILE A 1 89 ? 18.337 -13.779 -29.778 1.00 91.25 89 ILE A O 1
ATOM 701 N N . SER A 1 90 ? 16.578 -15.150 -29.461 1.00 90.44 90 SER A N 1
ATOM 702 C CA . SER A 1 90 ? 17.313 -16.374 -29.796 1.00 90.44 90 SER A CA 1
ATOM 703 C C . SER A 1 90 ? 17.791 -16.390 -31.256 1.00 90.44 90 SER A C 1
ATOM 705 O O . SER A 1 90 ? 18.956 -16.698 -31.526 1.00 90.44 90 SER A O 1
ATOM 707 N N . GLU A 1 91 ? 16.946 -15.970 -32.200 1.00 89.25 91 GLU A N 1
ATOM 708 C CA . GLU A 1 91 ? 17.287 -15.903 -33.624 1.00 89.25 91 GLU A CA 1
ATOM 709 C C . GLU A 1 91 ? 18.351 -14.838 -33.903 1.00 89.25 91 GLU A C 1
ATOM 711 O O . GLU A 1 91 ? 19.331 -15.110 -34.602 1.00 89.25 91 GLU A O 1
ATOM 716 N N . LEU A 1 92 ? 18.229 -13.649 -33.303 1.00 88.38 92 LEU A N 1
ATOM 717 C CA . LEU A 1 92 ? 19.233 -12.587 -33.412 1.00 88.38 92 LEU A CA 1
ATOM 718 C C . LEU A 1 92 ? 20.593 -13.028 -32.861 1.00 88.38 92 LEU A C 1
ATOM 720 O O . LEU A 1 92 ? 21.634 -12.721 -33.452 1.00 88.38 92 LEU A O 1
ATOM 724 N N . TYR A 1 93 ? 20.604 -13.784 -31.762 1.00 78.75 93 TYR A N 1
ATOM 725 C CA . TYR A 1 93 ? 21.830 -14.340 -31.197 1.00 78.75 93 TYR A CA 1
ATOM 726 C C . TYR A 1 93 ? 22.517 -15.320 -32.159 1.00 78.75 93 TYR A C 1
ATOM 728 O O . TYR A 1 93 ? 23.735 -15.251 -32.369 1.00 78.75 93 TYR A O 1
ATOM 736 N N . ILE A 1 94 ? 21.737 -16.204 -32.786 1.00 78.88 94 ILE A N 1
ATOM 737 C CA . ILE A 1 94 ? 22.229 -17.186 -33.759 1.00 78.88 94 ILE A CA 1
ATOM 738 C C . ILE A 1 94 ? 22.717 -16.491 -35.038 1.00 78.88 94 ILE A C 1
ATOM 740 O O . ILE A 1 94 ? 23.813 -16.792 -35.515 1.00 78.88 94 ILE A O 1
ATOM 744 N N . ASN A 1 95 ? 21.966 -15.523 -35.566 1.00 78.06 95 ASN A N 1
ATOM 745 C CA . ASN A 1 95 ? 22.332 -14.789 -36.778 1.00 78.06 95 ASN A CA 1
ATOM 746 C C . ASN A 1 95 ? 23.596 -13.952 -36.578 1.00 78.06 95 ASN A C 1
ATOM 748 O O . ASN A 1 95 ? 24.498 -14.013 -37.406 1.00 78.06 95 ASN A O 1
ATOM 752 N N . ARG A 1 96 ? 23.753 -13.263 -35.439 1.00 73.88 96 ARG A N 1
ATOM 753 C CA . ARG A 1 96 ? 24.986 -12.513 -35.142 1.00 73.88 96 ARG A CA 1
ATOM 754 C C . ARG A 1 96 ? 26.217 -13.428 -35.073 1.00 73.88 96 ARG A C 1
ATOM 756 O O . ARG A 1 96 ? 27.307 -13.006 -35.465 1.00 73.88 96 ARG A O 1
ATOM 763 N N . ARG A 1 97 ? 26.068 -14.676 -34.603 1.00 66.00 97 ARG A N 1
ATOM 764 C CA . ARG A 1 97 ? 27.141 -15.688 -34.649 1.00 66.00 97 ARG A CA 1
ATOM 765 C C . ARG A 1 97 ? 27.449 -16.124 -36.085 1.00 66.00 97 ARG A C 1
ATOM 767 O O . ARG A 1 97 ? 28.621 -16.123 -36.454 1.00 66.00 97 ARG A O 1
ATOM 774 N N . LYS A 1 98 ? 26.424 -16.429 -36.890 1.00 66.19 98 LYS A N 1
ATOM 775 C CA . LYS A 1 98 ? 26.570 -16.846 -38.298 1.00 66.19 98 LYS A CA 1
ATOM 776 C C . LYS A 1 98 ? 27.184 -15.750 -39.173 1.00 66.19 98 LYS A C 1
ATOM 778 O O . LYS A 1 98 ? 28.190 -16.001 -39.832 1.00 66.19 98 LYS A O 1
ATOM 783 N N . SER A 1 99 ? 26.691 -14.515 -39.080 1.00 63.56 99 SER A N 1
ATOM 784 C CA . SER A 1 99 ? 27.257 -13.378 -39.812 1.00 63.56 99 SER A CA 1
ATOM 785 C C . SER A 1 99 ? 28.712 -13.116 -39.402 1.00 63.56 99 SER A C 1
ATOM 787 O O . SER A 1 99 ? 29.562 -12.926 -40.265 1.00 63.56 99 SER A O 1
ATOM 789 N N . ARG A 1 100 ? 29.070 -13.201 -38.107 1.00 59.09 100 ARG A N 1
ATOM 790 C CA . ARG A 1 100 ? 30.481 -13.074 -37.676 1.00 59.09 100 ARG A CA 1
ATOM 791 C C . ARG A 1 100 ? 31.397 -14.166 -38.241 1.00 59.09 100 ARG A C 1
ATOM 793 O O . ARG A 1 100 ? 32.574 -13.888 -38.463 1.00 59.09 100 ARG A O 1
ATOM 800 N N . SER A 1 101 ? 30.898 -15.384 -38.459 1.00 58.69 101 SER A N 1
ATOM 801 C CA . SER A 1 101 ? 31.676 -16.448 -39.110 1.00 58.69 101 SER A CA 1
ATOM 802 C C . SER A 1 101 ? 31.769 -16.282 -40.630 1.00 58.69 101 SER A C 1
ATOM 804 O O . SER A 1 101 ? 32.824 -16.557 -41.197 1.00 58.69 101 SER A O 1
ATOM 806 N N . GLU A 1 102 ? 30.728 -15.766 -41.286 1.00 54.81 102 GLU A N 1
ATOM 807 C CA . GLU A 1 102 ? 30.729 -15.518 -42.736 1.00 54.81 102 GLU A CA 1
ATOM 808 C C . GLU A 1 102 ? 31.694 -14.388 -43.128 1.00 54.81 102 GLU A C 1
ATOM 810 O O . GLU A 1 102 ? 32.473 -14.542 -44.070 1.00 54.81 102 GLU A O 1
ATOM 815 N N . PHE A 1 103 ? 31.768 -13.309 -42.338 1.00 53.12 103 PHE A N 1
ATOM 816 C CA . PHE A 1 103 ? 32.755 -12.239 -42.554 1.00 53.12 103 PHE A CA 1
ATOM 817 C C . PHE A 1 103 ? 34.209 -12.691 -42.326 1.00 53.12 103 PHE A C 1
ATOM 819 O O . PHE A 1 103 ? 35.126 -12.137 -42.933 1.00 53.12 103 PHE A O 1
ATOM 826 N N . ARG A 1 104 ? 34.444 -13.726 -41.503 1.00 52.12 104 ARG A N 1
ATOM 827 C CA . ARG A 1 104 ? 35.789 -14.301 -41.315 1.00 52.12 104 ARG A CA 1
ATOM 828 C C . ARG A 1 104 ? 36.234 -15.160 -42.500 1.00 52.12 104 ARG A C 1
ATOM 830 O O . ARG A 1 104 ? 37.410 -15.124 -42.847 1.00 52.12 104 ARG A O 1
ATOM 837 N N . ASN A 1 105 ? 35.312 -15.856 -43.162 1.00 49.69 105 ASN A N 1
ATOM 838 C CA . ASN A 1 105 ? 35.635 -16.716 -44.307 1.00 49.69 105 ASN A CA 1
ATOM 839 C C . ASN A 1 105 ? 35.639 -15.973 -45.655 1.00 49.69 105 ASN A C 1
ATOM 841 O O . ASN A 1 105 ? 36.187 -16.478 -46.630 1.00 49.69 105 ASN A O 1
ATOM 845 N N . SER A 1 106 ? 35.116 -14.744 -45.707 1.00 46.62 106 SER A N 1
ATOM 846 C CA . SER A 1 106 ? 35.187 -13.872 -46.890 1.00 46.62 106 SER A CA 1
ATOM 847 C C . SER A 1 106 ? 36.403 -12.930 -46.894 1.00 46.62 106 SER A C 1
ATOM 849 O O . SER A 1 106 ? 36.419 -11.941 -47.620 1.00 46.62 106 SER A O 1
ATOM 851 N N . SER A 1 107 ? 37.435 -13.205 -46.091 1.00 48.59 107 SER A N 1
ATOM 852 C CA . SER A 1 107 ? 38.687 -12.423 -46.099 1.00 48.59 107 SER A CA 1
ATOM 853 C C . SER A 1 107 ? 39.792 -13.051 -46.954 1.00 48.59 107 SER A C 1
ATOM 855 O O . SER A 1 107 ? 40.939 -12.616 -46.905 1.00 48.59 107 SER A O 1
ATOM 857 N N . GLN A 1 108 ? 39.466 -14.067 -47.758 1.00 52.69 108 GLN A N 1
ATOM 858 C CA . GLN A 1 108 ? 40.462 -14.818 -48.519 1.00 52.69 108 GLN A CA 1
ATOM 859 C C . GLN A 1 108 ? 40.259 -14.759 -50.030 1.00 52.69 108 GLN A C 1
ATOM 861 O O . GLN A 1 108 ? 40.594 -15.708 -50.717 1.00 52.69 108 GLN A O 1
ATOM 866 N N . THR A 1 109 ? 39.776 -13.646 -50.589 1.00 49.56 109 THR A N 1
ATOM 867 C CA . THR A 1 109 ? 40.074 -13.335 -51.996 1.00 49.56 109 THR A CA 1
ATOM 868 C C . THR A 1 109 ? 40.188 -11.829 -52.243 1.00 49.56 109 THR A C 1
ATOM 870 O O . THR A 1 109 ? 39.337 -11.042 -51.849 1.00 49.56 109 THR A O 1
ATOM 873 N N . ARG A 1 110 ? 41.242 -11.478 -52.992 1.00 44.38 110 ARG A N 1
ATOM 874 C CA . ARG A 1 110 ? 41.517 -10.206 -53.685 1.00 44.38 110 ARG A CA 1
ATOM 875 C C . ARG A 1 110 ? 42.087 -9.048 -52.865 1.00 44.38 110 ARG A C 1
ATOM 877 O O . ARG A 1 110 ? 41.447 -8.034 -52.617 1.00 44.38 110 ARG A O 1
ATOM 884 N N . ASN A 1 111 ? 43.411 -9.115 -52.729 1.00 50.66 111 ASN A N 1
ATOM 885 C CA . ASN A 1 111 ? 44.275 -7.974 -53.028 1.00 50.66 111 ASN A CA 1
ATOM 886 C C . ASN A 1 111 ? 43.841 -7.308 -54.347 1.00 50.66 111 ASN A C 1
ATOM 888 O O . ASN A 1 111 ? 44.105 -7.839 -55.427 1.00 50.66 111 ASN A O 1
ATOM 892 N N . LYS A 1 112 ? 43.198 -6.142 -54.274 1.00 47.94 112 LYS A N 1
ATOM 893 C CA . LYS A 1 112 ? 43.241 -5.153 -55.353 1.00 47.94 112 LYS A CA 1
ATOM 894 C C . LYS A 1 112 ? 42.991 -3.764 -54.776 1.00 47.94 112 LYS A C 1
ATOM 896 O O . LYS A 1 112 ? 41.880 -3.426 -54.390 1.00 47.94 112 LYS A O 1
ATOM 901 N N . ILE A 1 113 ? 44.080 -3.009 -54.716 1.00 51.53 113 ILE A N 1
ATOM 902 C CA . ILE A 1 113 ? 44.187 -1.582 -54.408 1.00 51.53 113 ILE A CA 1
ATOM 903 C C . ILE A 1 113 ? 42.981 -0.817 -54.976 1.00 51.53 113 ILE A C 1
ATOM 905 O O . ILE A 1 113 ? 42.717 -0.910 -56.179 1.00 51.53 113 ILE A O 1
ATOM 909 N N . ARG A 1 114 ? 42.269 -0.052 -54.138 1.00 47.34 114 ARG A N 1
ATOM 910 C CA . ARG A 1 114 ? 41.268 0.927 -54.586 1.00 47.34 114 ARG A CA 1
ATOM 911 C C . ARG A 1 114 ? 41.397 2.251 -53.841 1.00 47.34 114 ARG A C 1
ATOM 913 O O . ARG A 1 114 ? 41.905 2.317 -52.728 1.00 47.34 114 ARG A O 1
ATOM 920 N N . SER A 1 115 ? 41.063 3.289 -54.592 1.00 51.16 115 SER A N 1
ATOM 921 C CA . SER A 1 115 ? 41.569 4.653 -54.536 1.00 51.16 115 SER A CA 1
ATOM 922 C C . SER A 1 115 ? 40.988 5.476 -53.384 1.00 51.16 115 SER A C 1
ATOM 924 O O . SER A 1 115 ? 39.909 5.200 -52.868 1.00 51.16 115 SER A O 1
ATOM 926 N N . ARG A 1 116 ? 41.694 6.558 -53.038 1.00 48.12 116 ARG A N 1
ATOM 927 C CA . ARG A 1 116 ? 41.367 7.538 -51.986 1.00 48.12 116 ARG A CA 1
ATOM 928 C C . ARG A 1 116 ? 40.012 8.244 -52.192 1.00 48.12 116 ARG A C 1
ATOM 930 O O . ARG A 1 116 ? 39.502 8.841 -51.254 1.00 48.12 116 ARG A O 1
ATOM 937 N N . SER A 1 117 ? 39.430 8.153 -53.388 1.00 52.38 117 SER A N 1
ATOM 938 C CA . SER A 1 117 ? 38.111 8.693 -53.741 1.00 52.38 117 SER A CA 1
ATOM 939 C C . SER A 1 117 ? 36.935 7.887 -53.178 1.00 52.38 117 SER A C 1
ATOM 941 O O . SER A 1 117 ? 35.871 8.456 -52.963 1.00 52.38 117 SER A O 1
ATOM 943 N N . ASP A 1 118 ? 37.114 6.594 -52.889 1.00 52.06 118 ASP A N 1
ATOM 944 C CA . ASP A 1 118 ? 36.003 5.717 -52.479 1.00 52.06 118 ASP A CA 1
ATOM 945 C C . ASP A 1 118 ? 35.699 5.818 -50.971 1.00 52.06 118 ASP A C 1
ATOM 947 O O . ASP A 1 118 ? 34.583 5.550 -50.533 1.00 52.06 118 ASP A O 1
ATOM 951 N N . ILE A 1 119 ? 36.674 6.265 -50.169 1.00 51.97 119 ILE A N 1
ATOM 952 C CA . ILE A 1 119 ? 36.508 6.491 -48.722 1.00 51.97 119 ILE A CA 1
ATOM 953 C C . ILE A 1 119 ? 35.669 7.750 -48.455 1.00 51.97 119 ILE A C 1
ATOM 955 O O . ILE A 1 119 ? 34.950 7.805 -47.461 1.00 51.97 119 ILE A O 1
ATOM 959 N N . GLN A 1 120 ? 35.721 8.738 -49.354 1.00 51.97 120 GLN A N 1
ATOM 960 C CA . GLN A 1 120 ? 34.975 9.986 -49.195 1.00 51.97 120 GLN A CA 1
ATOM 961 C C . GLN A 1 120 ? 33.461 9.756 -49.335 1.00 51.97 120 GLN A C 1
ATOM 963 O O . GLN A 1 120 ? 32.694 10.239 -48.509 1.00 51.97 120 GLN A O 1
ATOM 968 N N . ASN A 1 121 ? 33.044 8.910 -50.282 1.00 50.56 121 ASN A N 1
ATOM 969 C CA . ASN A 1 121 ? 31.629 8.576 -50.490 1.00 50.56 121 ASN A CA 1
ATOM 970 C C . ASN A 1 121 ? 31.028 7.763 -49.325 1.00 50.56 121 ASN A C 1
ATOM 972 O O . ASN A 1 121 ? 29.844 7.888 -49.027 1.00 50.56 121 ASN A O 1
ATOM 976 N N . LEU A 1 122 ? 31.849 6.986 -48.608 1.00 52.09 122 LEU A N 1
ATOM 977 C CA . LEU A 1 122 ? 31.431 6.231 -47.417 1.00 52.09 122 LEU A CA 1
ATOM 978 C C . LEU A 1 122 ? 31.197 7.116 -46.176 1.00 52.09 122 LEU A C 1
ATOM 980 O O . LEU A 1 122 ? 30.582 6.662 -45.208 1.00 52.09 122 LEU A O 1
ATOM 984 N N . MET A 1 123 ? 31.676 8.364 -46.174 1.00 48.53 123 MET A N 1
ATOM 985 C CA . MET A 1 123 ? 31.401 9.324 -45.096 1.00 48.53 123 MET A CA 1
ATOM 986 C C . MET A 1 123 ? 30.144 10.164 -45.351 1.00 48.53 123 MET A C 1
ATOM 988 O O . MET A 1 123 ? 29.530 10.614 -44.383 1.00 48.53 123 MET A O 1
ATOM 992 N N . ASP A 1 124 ? 29.728 10.317 -46.609 1.00 48.41 124 ASP A N 1
ATOM 993 C CA . ASP A 1 124 ? 28.555 11.119 -46.969 1.00 48.41 124 ASP A CA 1
ATOM 994 C C . ASP A 1 124 ? 27.232 10.327 -46.857 1.00 48.41 124 ASP A C 1
ATOM 996 O O . ASP A 1 124 ? 26.240 10.882 -46.387 1.00 48.41 124 ASP A O 1
ATOM 1000 N N . GLU A 1 125 ? 27.214 9.009 -47.112 1.00 46.19 125 GLU A N 1
ATOM 1001 C CA . GLU A 1 125 ? 26.010 8.165 -46.908 1.00 46.19 125 GLU A CA 1
ATOM 1002 C C . GLU A 1 125 ? 25.643 7.947 -45.426 1.00 46.19 125 GLU A C 1
ATOM 1004 O O . GLU A 1 125 ? 24.480 7.743 -45.080 1.00 46.19 125 GLU A O 1
ATOM 1009 N N . ASN A 1 126 ? 26.610 8.047 -44.509 1.00 45.50 126 ASN A N 1
ATOM 1010 C CA . ASN A 1 126 ? 26.347 7.902 -43.071 1.00 45.50 126 ASN A CA 1
ATOM 1011 C C . ASN A 1 126 ? 25.758 9.172 -42.427 1.00 45.50 126 ASN A C 1
ATOM 1013 O O . ASN A 1 126 ? 25.441 9.169 -41.236 1.00 45.50 126 ASN A O 1
ATOM 1017 N N . LYS A 1 127 ? 25.601 10.256 -43.198 1.00 46.03 127 LYS A N 1
ATOM 1018 C CA . LYS A 1 127 ? 25.080 11.546 -42.726 1.00 46.03 127 LYS A CA 1
ATOM 1019 C C . LYS A 1 127 ? 23.574 11.716 -42.967 1.00 46.03 127 LYS A C 1
ATOM 1021 O O . LYS A 1 127 ? 22.940 12.486 -42.251 1.00 46.03 127 LYS A O 1
ATOM 1026 N N . GLU A 1 128 ? 22.981 10.956 -43.892 1.00 40.62 128 GLU A N 1
ATOM 1027 C CA . GLU A 1 128 ? 21.537 11.008 -44.194 1.00 40.62 128 GLU A CA 1
ATOM 1028 C C . GLU A 1 128 ? 20.667 10.134 -43.272 1.00 40.62 128 GLU A C 1
ATOM 1030 O O . GLU A 1 128 ? 19.473 10.383 -43.131 1.00 40.62 128 GLU A O 1
ATOM 1035 N N . MET A 1 129 ? 21.248 9.172 -42.548 1.00 42.19 129 MET A N 1
ATOM 1036 C CA . MET A 1 129 ? 20.513 8.315 -41.597 1.00 42.19 129 MET A CA 1
ATOM 1037 C C . MET A 1 129 ? 20.338 8.931 -40.194 1.00 42.19 129 MET A C 1
ATOM 1039 O O . MET A 1 129 ? 19.685 8.338 -39.336 1.00 42.19 129 MET A O 1
ATOM 1043 N N . ALA A 1 130 ? 20.895 10.120 -39.934 1.00 41.75 130 ALA A N 1
ATOM 1044 C CA . ALA A 1 130 ? 20.861 10.766 -38.616 1.00 41.75 130 ALA A CA 1
ATOM 1045 C C . ALA A 1 130 ? 19.702 11.768 -38.416 1.00 41.75 130 ALA A C 1
ATOM 1047 O O . ALA A 1 130 ? 19.589 12.352 -37.341 1.00 41.75 130 ALA A O 1
ATOM 1048 N N . VAL A 1 131 ? 18.837 11.979 -39.418 1.00 43.75 131 VAL A N 1
ATOM 1049 C CA . VAL A 1 131 ? 17.807 13.046 -39.389 1.00 43.75 131 VAL A CA 1
ATOM 1050 C C . VAL A 1 131 ? 16.402 12.540 -39.010 1.00 43.75 131 VAL A C 1
ATOM 1052 O O . VAL A 1 131 ? 15.491 13.335 -38.819 1.00 43.75 131 VAL A O 1
ATOM 1055 N N . ALA A 1 132 ? 16.202 11.236 -38.799 1.00 41.59 132 ALA A N 1
ATOM 1056 C CA . ALA A 1 132 ? 14.870 10.669 -38.542 1.00 41.59 132 ALA A CA 1
ATOM 1057 C C . ALA A 1 132 ? 14.706 10.026 -37.154 1.00 41.59 132 ALA A C 1
ATOM 1059 O O . ALA A 1 132 ? 14.057 8.991 -37.023 1.00 41.59 132 ALA A O 1
ATOM 1060 N N . ASN A 1 133 ? 15.285 10.609 -36.101 1.00 42.44 133 ASN A N 1
ATOM 1061 C CA . ASN A 1 133 ? 14.958 10.174 -34.739 1.00 42.44 133 ASN A CA 1
ATOM 1062 C C . ASN A 1 133 ? 14.876 11.331 -33.739 1.00 42.44 133 ASN A C 1
ATOM 1064 O O . ASN A 1 133 ? 15.375 11.249 -32.623 1.00 42.44 133 ASN A O 1
ATOM 1068 N N . SER A 1 134 ? 14.181 12.402 -34.115 1.00 39.44 134 SER A N 1
ATOM 1069 C CA . SER A 1 134 ? 13.419 13.196 -33.151 1.00 39.44 134 SER A CA 1
ATOM 1070 C C . SER A 1 134 ? 12.081 12.498 -32.905 1.00 39.44 134 SER A C 1
ATOM 1072 O O . SER A 1 134 ? 11.015 13.030 -33.201 1.00 39.44 134 SER A O 1
ATOM 1074 N N . ASN A 1 135 ? 12.139 11.272 -32.374 1.00 43.19 135 ASN A N 1
ATOM 1075 C CA . ASN A 1 135 ? 11.022 10.748 -31.607 1.00 43.19 135 ASN A CA 1
ATOM 1076 C C . ASN A 1 135 ? 10.967 11.593 -30.335 1.00 43.19 135 ASN A C 1
ATOM 1078 O O . ASN A 1 135 ? 11.586 11.266 -29.322 1.00 43.19 135 ASN A O 1
ATOM 1082 N N . GLU A 1 136 ? 10.257 12.717 -30.419 1.00 43.69 136 GLU A N 1
ATOM 1083 C CA . GLU A 1 136 ? 9.626 13.329 -29.262 1.00 43.69 136 GLU A CA 1
ATOM 1084 C C . GLU A 1 136 ? 8.784 12.232 -28.616 1.00 43.69 136 GLU A C 1
ATOM 1086 O O . GLU A 1 136 ? 7.658 11.946 -29.027 1.00 43.69 136 GLU A O 1
ATOM 1091 N N . GLN A 1 137 ? 9.373 11.545 -27.637 1.00 40.44 137 GLN A N 1
ATOM 1092 C CA . GLN A 1 137 ? 8.634 10.692 -26.732 1.00 40.44 137 GLN A CA 1
ATOM 1093 C C . GLN A 1 137 ? 7.668 11.616 -25.997 1.00 40.44 137 GLN A C 1
ATOM 1095 O O . GLN A 1 137 ? 8.003 12.218 -24.979 1.00 40.44 137 GLN A O 1
ATOM 1100 N N . LYS A 1 138 ? 6.458 11.760 -26.541 1.00 38.81 138 LYS A N 1
ATOM 1101 C CA . LYS A 1 138 ? 5.297 12.149 -25.756 1.00 38.81 138 LYS A CA 1
ATOM 1102 C C . LYS A 1 138 ? 5.165 11.087 -24.678 1.00 38.81 138 LYS A C 1
ATOM 1104 O O . LYS A 1 138 ? 4.640 10.004 -24.915 1.00 38.81 138 LYS A O 1
ATOM 1109 N N . PHE A 1 139 ? 5.713 11.386 -23.507 1.00 45.12 139 PHE A N 1
ATOM 1110 C CA . PHE A 1 139 ? 5.431 10.645 -22.297 1.00 45.12 139 PHE A CA 1
ATOM 1111 C C . PHE A 1 139 ? 3.960 10.902 -21.980 1.00 45.12 139 PHE A C 1
ATOM 1113 O O . PHE A 1 139 ? 3.611 11.879 -21.321 1.00 45.12 139 PHE A O 1
ATOM 1120 N N . GLU A 1 140 ? 3.080 10.064 -22.524 1.00 38.41 140 GLU A N 1
ATOM 1121 C CA . GLU A 1 140 ? 1.709 9.974 -22.051 1.00 38.41 140 GLU A CA 1
ATOM 1122 C C . GLU A 1 140 ? 1.785 9.530 -20.592 1.00 38.41 140 GLU A C 1
ATOM 1124 O O . GLU A 1 140 ? 2.037 8.369 -20.267 1.00 38.41 140 GLU A O 1
ATOM 1129 N N . ALA A 1 141 ? 1.662 10.505 -19.694 1.00 45.00 141 ALA A N 1
ATOM 1130 C CA . ALA A 1 141 ? 1.504 10.253 -18.281 1.00 45.00 141 ALA A CA 1
ATOM 1131 C C . ALA A 1 141 ? 0.221 9.436 -18.114 1.00 45.00 141 ALA A C 1
ATOM 1133 O O . ALA A 1 141 ? -0.885 9.974 -18.201 1.00 45.00 141 ALA A O 1
ATOM 1134 N N . ASN A 1 142 ? 0.371 8.128 -17.888 1.00 46.47 142 ASN A N 1
ATOM 1135 C CA . ASN A 1 142 ? -0.713 7.298 -17.384 1.00 46.47 142 ASN A CA 1
ATOM 1136 C C . ASN A 1 142 ? -1.350 8.053 -16.215 1.00 46.47 142 ASN A C 1
ATOM 1138 O O . ASN A 1 142 ? -0.649 8.487 -15.297 1.00 46.47 142 ASN A O 1
ATOM 1142 N N . LYS A 1 143 ? -2.667 8.269 -16.273 1.00 45.06 143 LYS A N 1
ATOM 1143 C CA . LYS A 1 143 ? -3.422 8.960 -15.224 1.00 45.06 143 LYS A CA 1
ATOM 1144 C C . LYS A 1 143 ? -3.438 8.078 -13.974 1.00 45.06 143 LYS A C 1
ATOM 1146 O O . LYS A 1 143 ? -4.402 7.362 -13.718 1.00 45.06 143 LYS A O 1
ATOM 1151 N N . VAL A 1 144 ? -2.347 8.098 -13.216 1.00 49.94 144 VAL A N 1
ATOM 1152 C CA . VAL A 1 144 ? -2.219 7.373 -11.957 1.00 49.94 144 VAL A CA 1
ATOM 1153 C C . VAL A 1 144 ? -2.817 8.242 -10.858 1.00 49.94 144 VAL A C 1
ATOM 1155 O O . VAL A 1 144 ? -2.333 9.341 -10.596 1.00 49.94 144 VAL A O 1
ATOM 1158 N N . SER A 1 145 ? -3.881 7.770 -10.203 1.00 48.00 145 SER A N 1
ATOM 1159 C CA . SER A 1 145 ? -4.382 8.421 -8.992 1.00 48.00 145 SER A CA 1
ATOM 1160 C C . SER A 1 145 ? -3.451 8.078 -7.828 1.00 48.00 145 SER A C 1
ATOM 1162 O O . SER A 1 145 ? -3.677 7.110 -7.099 1.00 48.00 145 SER A O 1
ATOM 1164 N N . VAL A 1 146 ? -2.373 8.840 -7.665 1.00 57.62 146 VAL A N 1
ATOM 1165 C CA . VAL A 1 146 ? -1.510 8.704 -6.491 1.00 57.62 146 VAL A CA 1
ATOM 1166 C C . VAL A 1 146 ? -2.260 9.312 -5.303 1.00 57.62 146 VAL A C 1
ATOM 1168 O O . VAL A 1 146 ? -2.381 10.529 -5.188 1.00 57.62 146 VAL A O 1
ATOM 1171 N N . LYS A 1 147 ? -2.825 8.472 -4.429 1.00 53.53 147 LYS A N 1
ATOM 1172 C CA . LYS A 1 147 ? -3.360 8.929 -3.138 1.00 53.53 147 LYS A CA 1
ATOM 1173 C C . LYS A 1 147 ? -2.180 9.152 -2.205 1.00 53.53 147 LYS A C 1
ATOM 1175 O O . LYS A 1 147 ? -1.728 8.211 -1.558 1.00 53.53 147 LYS A O 1
ATOM 1180 N N . ILE A 1 148 ? -1.668 10.379 -2.182 1.00 58.28 148 ILE A N 1
ATOM 1181 C CA . ILE A 1 148 ? -0.559 10.746 -1.306 1.00 58.28 148 ILE A CA 1
ATOM 1182 C C . ILE A 1 148 ? -1.126 11.040 0.094 1.00 58.28 148 ILE A C 1
ATOM 1184 O O . ILE A 1 148 ? -1.994 11.903 0.232 1.00 58.28 148 ILE A O 1
ATO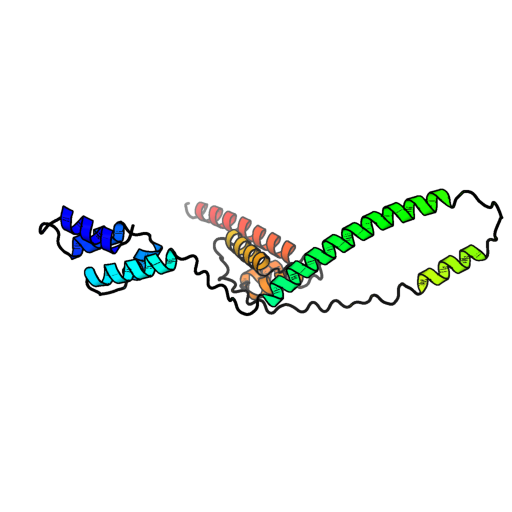M 1188 N N . PRO A 1 149 ? -0.695 10.304 1.131 1.00 57.75 149 PRO A N 1
ATOM 1189 C CA . PRO A 1 149 ? -1.051 10.581 2.521 1.00 57.75 149 PRO A CA 1
ATOM 1190 C C . PRO A 1 149 ? -0.523 11.954 2.969 1.00 57.75 149 PRO A C 1
ATOM 1192 O O . PRO A 1 149 ? 0.441 12.448 2.379 1.00 57.75 149 PRO A O 1
ATOM 1195 N N . PRO A 1 150 ? -1.124 12.584 3.995 1.00 58.88 150 PRO A N 1
ATOM 1196 C CA . PRO A 1 150 ? -0.629 13.854 4.526 1.00 58.88 150 PRO A CA 1
ATOM 1197 C C . PRO A 1 150 ? 0.860 13.745 4.879 1.00 58.88 150 PRO A C 1
ATOM 1199 O O . PRO A 1 150 ? 1.316 12.706 5.362 1.00 58.88 150 PRO A O 1
ATOM 1202 N N . PHE A 1 151 ? 1.622 14.795 4.572 1.00 64.31 151 PHE A N 1
ATOM 1203 C CA . PHE A 1 151 ? 3.054 14.818 4.839 1.00 64.31 151 PHE A CA 1
ATOM 1204 C C . PHE A 1 151 ? 3.301 14.806 6.355 1.00 64.31 151 PHE A C 1
ATOM 1206 O O . PHE A 1 151 ? 2.624 15.499 7.112 1.00 64.31 151 PHE A O 1
ATOM 1213 N N . TRP A 1 152 ? 4.243 13.976 6.808 1.00 64.25 152 TRP A N 1
ATOM 1214 C CA . TRP A 1 152 ? 4.537 13.804 8.231 1.00 64.25 152 TRP A CA 1
ATOM 1215 C C . TRP A 1 152 ? 5.609 14.813 8.656 1.00 64.25 152 TRP A C 1
ATOM 1217 O O . TRP A 1 152 ? 6.800 14.550 8.494 1.00 64.25 152 TRP A O 1
ATOM 1227 N N . GLU A 1 153 ? 5.187 15.956 9.203 1.00 60.16 153 GLU A N 1
ATOM 1228 C CA . GLU A 1 153 ? 6.088 17.018 9.684 1.00 60.16 153 GLU A CA 1
ATOM 1229 C C . GLU A 1 153 ? 6.965 16.573 10.870 1.00 60.16 153 GLU A C 1
ATOM 1231 O O . GLU A 1 153 ? 8.089 17.037 11.014 1.00 60.16 153 GLU A O 1
ATOM 1236 N N . GLU A 1 154 ? 6.494 15.645 11.708 1.00 58.69 154 GLU A N 1
ATOM 1237 C CA . GLU A 1 154 ? 7.257 15.176 12.877 1.00 58.69 154 GLU A CA 1
ATOM 1238 C C . GLU A 1 154 ? 8.438 14.270 12.496 1.00 58.69 154 GLU A C 1
ATOM 1240 O O . GLU A 1 154 ? 9.447 14.241 13.195 1.00 58.69 154 GLU A O 1
ATOM 1245 N N . LYS A 1 155 ? 8.314 13.515 11.393 1.00 69.62 155 LYS A N 1
ATOM 1246 C CA . LYS A 1 155 ? 9.340 12.593 10.877 1.00 69.62 155 LYS A CA 1
ATOM 1247 C C . LYS A 1 155 ? 9.297 12.547 9.346 1.00 69.62 155 LYS A C 1
ATOM 1249 O O . LYS A 1 155 ? 8.729 11.607 8.773 1.00 69.62 155 LYS A O 1
ATOM 1254 N N . PRO A 1 156 ? 9.937 13.507 8.657 1.00 70.81 156 PRO A N 1
ATOM 1255 C CA . PRO A 1 156 ? 9.928 13.565 7.194 1.00 70.81 156 PRO A CA 1
ATOM 1256 C C . PRO A 1 156 ? 10.568 12.327 6.555 1.00 70.81 156 PRO A C 1
ATOM 1258 O O . PRO A 1 156 ? 10.201 11.962 5.445 1.00 70.81 156 PRO A O 1
ATOM 1261 N N . GLU A 1 157 ? 11.473 11.633 7.254 1.00 75.38 157 GLU A N 1
ATOM 1262 C CA . GLU A 1 157 ? 12.072 10.359 6.826 1.00 75.38 157 GLU A CA 1
ATOM 1263 C C . GLU A 1 157 ? 11.009 9.306 6.488 1.00 75.38 157 GLU A C 1
ATOM 1265 O O . GLU A 1 157 ? 11.072 8.657 5.441 1.00 75.38 157 GLU A O 1
ATOM 1270 N N . ILE A 1 158 ? 9.999 9.181 7.353 1.00 76.50 158 ILE A N 1
ATOM 1271 C CA . ILE A 1 158 ? 8.891 8.236 7.186 1.00 76.50 158 ILE A CA 1
ATOM 1272 C C . ILE A 1 158 ? 7.992 8.692 6.033 1.00 76.50 158 ILE A C 1
ATOM 1274 O O . ILE A 1 158 ? 7.604 7.877 5.193 1.00 76.50 158 ILE A O 1
ATOM 1278 N N . GLY A 1 159 ? 7.718 9.998 5.943 1.00 75.00 159 GLY A N 1
ATOM 1279 C CA . GLY A 1 159 ? 6.942 10.585 4.849 1.00 75.00 159 GLY A CA 1
ATOM 1280 C C . GLY A 1 159 ? 7.590 10.357 3.480 1.00 75.00 159 GLY A C 1
ATOM 1281 O O . GLY A 1 159 ? 6.929 9.905 2.545 1.00 75.00 159 GLY A O 1
ATOM 1282 N N . PHE A 1 160 ? 8.901 10.577 3.367 1.00 80.56 160 PHE A N 1
ATOM 1283 C CA . PHE A 1 160 ? 9.649 10.317 2.139 1.00 80.56 160 PHE A CA 1
ATOM 1284 C C . PHE A 1 160 ? 9.671 8.833 1.773 1.00 80.56 160 PHE A C 1
ATOM 1286 O O . PHE A 1 160 ? 9.476 8.507 0.604 1.00 80.56 160 PHE A O 1
ATOM 1293 N N . PHE A 1 161 ? 9.839 7.932 2.746 1.00 80.50 161 PHE A N 1
ATOM 1294 C CA . PHE A 1 161 ? 9.760 6.490 2.501 1.00 80.50 161 PHE A CA 1
ATOM 1295 C C . PHE A 1 161 ? 8.388 6.083 1.938 1.00 80.50 161 PHE A C 1
ATOM 1297 O O . PHE A 1 161 ? 8.298 5.319 0.975 1.00 80.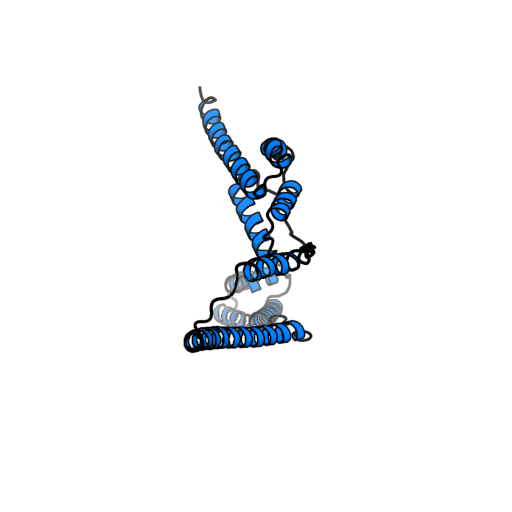50 161 PHE A O 1
ATOM 1304 N N . GLN A 1 162 ? 7.310 6.640 2.495 1.00 76.81 162 GLN A N 1
ATOM 1305 C CA . GLN A 1 162 ? 5.948 6.373 2.040 1.00 76.81 162 GLN A CA 1
ATOM 1306 C C . GLN A 1 162 ? 5.690 6.909 0.624 1.00 76.81 162 GLN A C 1
ATOM 1308 O O . GLN A 1 162 ? 5.105 6.208 -0.203 1.00 76.81 162 GLN A O 1
ATOM 1313 N N . VAL A 1 163 ? 6.155 8.122 0.322 1.00 81.00 163 VAL A N 1
ATOM 1314 C CA . VAL A 1 163 ? 6.036 8.735 -1.010 1.00 81.00 163 VAL A CA 1
ATOM 1315 C C . VAL A 1 163 ? 6.831 7.949 -2.061 1.00 81.00 163 VAL A C 1
ATOM 1317 O O . VAL A 1 163 ? 6.323 7.697 -3.153 1.00 81.00 163 VAL A O 1
ATOM 1320 N N . GLU A 1 164 ? 8.039 7.482 -1.740 1.00 81.19 164 GLU A N 1
ATOM 1321 C CA . GLU A 1 164 ? 8.841 6.666 -2.663 1.00 81.19 164 GLU A CA 1
ATOM 1322 C C . GLU A 1 164 ? 8.217 5.302 -2.949 1.00 81.19 164 GLU A C 1
ATOM 1324 O O . GLU A 1 164 ? 8.228 4.849 -4.097 1.00 81.19 164 GLU A O 1
ATOM 1329 N N . ALA A 1 165 ? 7.614 4.668 -1.940 1.00 80.56 165 ALA A N 1
ATOM 1330 C CA . ALA A 1 165 ? 6.849 3.443 -2.140 1.00 80.56 165 ALA A CA 1
ATOM 1331 C C . ALA A 1 165 ? 5.660 3.677 -3.086 1.00 80.56 165 ALA A C 1
ATOM 1333 O O . ALA A 1 165 ? 5.422 2.868 -3.984 1.00 80.56 165 ALA A O 1
ATOM 1334 N N . GLN A 1 166 ? 4.958 4.808 -2.949 1.00 78.06 166 GLN A N 1
ATOM 1335 C CA . GLN A 1 166 ? 3.866 5.178 -3.854 1.00 78.06 166 GLN A CA 1
ATOM 1336 C C . GLN A 1 166 ? 4.353 5.417 -5.285 1.00 78.06 166 GLN A C 1
ATOM 1338 O O . GLN A 1 166 ? 3.718 4.948 -6.227 1.00 78.06 166 GLN A O 1
ATOM 1343 N N . PHE A 1 167 ? 5.501 6.071 -5.471 1.00 83.62 167 PHE A N 1
ATOM 1344 C CA . PHE A 1 167 ? 6.100 6.227 -6.799 1.00 83.62 167 PHE A CA 1
ATOM 1345 C C . PHE A 1 167 ? 6.481 4.887 -7.426 1.00 83.62 167 PHE A C 1
ATOM 1347 O O . PHE A 1 167 ? 6.268 4.699 -8.621 1.00 83.62 167 PHE A O 1
ATOM 1354 N N . SER A 1 168 ? 6.986 3.949 -6.623 1.00 81.69 168 SER A N 1
ATOM 1355 C CA . SER A 1 168 ? 7.308 2.595 -7.076 1.00 81.69 168 SER A CA 1
ATOM 1356 C C . SER A 1 168 ? 6.056 1.833 -7.531 1.00 81.69 168 SER A C 1
ATOM 1358 O O . SER A 1 168 ? 6.032 1.288 -8.632 1.00 81.69 168 SER A O 1
ATOM 1360 N N . ILE A 1 169 ? 4.973 1.877 -6.743 1.00 78.88 169 ILE A N 1
ATOM 1361 C CA . ILE A 1 169 ? 3.683 1.247 -7.085 1.00 78.88 169 ILE A CA 1
ATOM 1362 C C . ILE A 1 169 ? 3.074 1.878 -8.347 1.00 78.88 169 ILE A C 1
ATOM 1364 O O . ILE A 1 169 ? 2.544 1.179 -9.206 1.00 78.88 169 ILE A O 1
ATOM 1368 N N . ALA A 1 170 ? 3.178 3.201 -8.474 1.00 74.38 170 ALA A N 1
ATOM 1369 C CA . ALA A 1 170 ? 2.700 3.973 -9.616 1.00 74.38 170 ALA A CA 1
ATOM 1370 C C . ALA A 1 170 ? 3.592 3.858 -10.869 1.00 74.38 170 ALA A C 1
ATOM 1372 O O . ALA A 1 170 ? 3.279 4.463 -11.894 1.00 74.38 170 ALA A O 1
ATOM 1373 N N . ASN A 1 171 ? 4.708 3.123 -10.786 1.00 78.88 171 ASN A N 1
ATOM 1374 C CA . ASN A 1 171 ? 5.746 3.029 -11.812 1.00 78.88 171 ASN A CA 1
ATOM 1375 C C . ASN A 1 171 ? 6.252 4.404 -12.302 1.00 78.88 171 ASN A C 1
ATOM 1377 O O . ASN A 1 171 ? 6.580 4.600 -13.474 1.00 78.88 171 ASN A O 1
ATOM 1381 N N . ILE A 1 172 ? 6.305 5.381 -11.391 1.00 80.31 172 ILE A N 1
ATOM 1382 C CA . ILE A 1 172 ? 6.822 6.721 -11.659 1.00 80.31 172 ILE A CA 1
ATOM 1383 C C . ILE A 1 172 ? 8.343 6.659 -11.550 1.00 80.31 172 ILE A C 1
ATOM 1385 O O . ILE A 1 172 ? 8.924 6.689 -10.464 1.00 80.31 172 ILE A O 1
ATOM 1389 N N . SER A 1 173 ? 9.000 6.580 -12.701 1.00 77.81 173 SER A N 1
ATOM 1390 C CA . SER A 1 173 ? 10.460 6.590 -12.810 1.00 77.81 173 SER A CA 1
ATOM 1391 C C . SER A 1 173 ? 11.024 7.984 -13.087 1.00 77.81 173 SER A C 1
ATOM 1393 O O . SER A 1 173 ? 12.156 8.264 -12.698 1.00 77.81 173 SER A O 1
ATOM 1395 N N . GLN A 1 174 ? 10.226 8.864 -13.698 1.00 83.06 174 GLN A N 1
ATOM 1396 C CA . GLN A 1 174 ? 10.650 10.193 -14.130 1.00 83.06 174 GLN A CA 1
ATOM 1397 C C . GLN A 1 174 ? 10.846 11.142 -12.949 1.00 83.06 174 GLN A C 1
ATOM 1399 O O . GLN A 1 174 ? 9.947 11.350 -12.133 1.00 83.06 174 GLN A O 1
ATOM 1404 N N . GLU A 1 175 ? 12.028 11.746 -12.879 1.00 82.75 175 GLU A N 1
ATOM 1405 C CA . GLU A 1 175 ? 12.428 12.602 -11.765 1.00 82.75 175 GLU A CA 1
ATOM 1406 C C . GLU A 1 175 ? 11.622 13.902 -11.695 1.00 82.75 175 GLU A C 1
ATOM 1408 O O . GLU A 1 175 ? 11.213 14.321 -10.614 1.00 82.75 175 GLU A O 1
ATOM 1413 N N . GLU A 1 176 ? 11.305 14.482 -12.851 1.00 82.50 176 GLU A N 1
ATOM 1414 C CA . GLU A 1 176 ? 10.419 15.641 -12.962 1.00 82.50 176 GLU A CA 1
ATOM 1415 C C . GLU A 1 176 ? 9.018 15.331 -12.423 1.00 82.50 176 GLU A C 1
ATOM 1417 O O . GLU A 1 176 ? 8.457 16.099 -11.647 1.00 82.50 176 GLU A O 1
ATOM 1422 N N . THR A 1 177 ? 8.471 14.159 -12.753 1.00 84.00 177 THR A N 1
ATOM 1423 C CA . THR A 1 177 ? 7.168 13.732 -12.241 1.00 84.00 177 THR A CA 1
ATOM 1424 C C . THR A 1 177 ? 7.202 13.565 -10.722 1.00 84.00 177 THR A C 1
ATOM 1426 O O . THR A 1 177 ? 6.317 14.079 -10.040 1.00 84.00 177 THR A O 1
ATOM 1429 N N . LYS A 1 178 ? 8.242 12.923 -10.168 1.00 84.50 178 LYS A N 1
ATOM 1430 C CA . LYS A 1 178 ? 8.426 12.799 -8.709 1.00 84.50 178 LYS A CA 1
ATOM 1431 C C . LYS A 1 178 ? 8.536 14.161 -8.026 1.00 84.50 178 LYS A C 1
ATOM 1433 O O . LYS A 1 178 ? 7.951 14.362 -6.965 1.00 84.50 178 LYS A O 1
ATOM 1438 N N . PHE A 1 179 ? 9.263 15.093 -8.639 1.00 85.62 179 PHE A N 1
ATOM 1439 C CA . PHE A 1 179 ? 9.423 16.451 -8.134 1.00 85.62 179 PHE A CA 1
ATOM 1440 C C . PHE A 1 179 ? 8.101 17.229 -8.141 1.00 85.62 179 PHE A C 1
ATOM 1442 O O . PHE A 1 179 ? 7.753 17.837 -7.134 1.00 85.62 179 PHE A O 1
ATOM 1449 N N . ASN A 1 180 ? 7.319 17.140 -9.218 1.00 85.62 180 ASN A N 1
ATOM 1450 C CA . ASN A 1 180 ? 6.008 17.788 -9.305 1.00 85.62 180 ASN A CA 1
ATOM 1451 C C . ASN A 1 180 ? 5.039 17.263 -8.232 1.00 85.62 180 ASN A C 1
ATOM 1453 O O . ASN A 1 180 ? 4.332 18.050 -7.605 1.00 85.62 180 ASN A O 1
ATOM 1457 N N . TYR A 1 181 ? 5.045 15.952 -7.967 1.00 83.44 181 TYR A N 1
ATOM 1458 C CA . TYR A 1 181 ? 4.268 15.370 -6.867 1.00 83.44 181 TYR A CA 1
ATOM 1459 C C . TYR A 1 181 ? 4.759 15.822 -5.490 1.00 83.44 181 TYR A C 1
ATOM 1461 O O . TYR A 1 181 ? 3.941 16.073 -4.609 1.00 83.44 181 TYR A O 1
ATOM 1469 N N . LEU A 1 182 ? 6.076 15.943 -5.304 1.00 82.12 182 LEU A N 1
ATOM 1470 C CA . LEU A 1 182 ? 6.651 16.443 -4.058 1.00 82.12 182 LEU A CA 1
ATOM 1471 C C . LEU A 1 182 ? 6.192 17.880 -3.786 1.00 82.12 182 LEU A C 1
ATOM 1473 O O . LEU A 1 182 ? 5.703 18.152 -2.698 1.00 82.12 182 LEU A O 1
ATOM 1477 N N . VAL A 1 183 ? 6.291 18.769 -4.779 1.00 80.81 183 VAL A N 1
ATOM 1478 C CA . VAL A 1 183 ? 5.869 20.175 -4.661 1.00 80.81 183 VAL A CA 1
ATOM 1479 C C . VAL A 1 183 ? 4.369 20.298 -4.386 1.00 80.81 183 VAL A C 1
ATOM 1481 O O . VAL A 1 183 ? 3.970 21.142 -3.593 1.00 80.81 183 VAL A O 1
ATOM 1484 N N . ALA A 1 184 ? 3.538 19.445 -4.991 1.00 80.75 184 ALA A N 1
ATOM 1485 C CA . ALA A 1 184 ? 2.091 19.462 -4.770 1.00 80.75 184 ALA A CA 1
ATOM 1486 C C . ALA A 1 184 ? 1.679 19.086 -3.334 1.00 80.75 184 ALA A C 1
ATOM 1488 O O . ALA A 1 184 ? 0.608 19.493 -2.891 1.00 80.75 184 ALA A O 1
ATOM 1489 N N . GLN A 1 185 ? 2.507 18.310 -2.629 1.00 76.12 185 GLN A N 1
ATOM 1490 C CA . GLN A 1 185 ? 2.227 17.834 -1.271 1.00 76.12 185 GLN A CA 1
ATOM 1491 C C . GLN A 1 185 ? 2.941 18.653 -0.185 1.00 76.12 185 GLN A C 1
ATOM 1493 O O . GLN A 1 185 ? 2.662 18.478 0.998 1.00 76.12 185 GLN A O 1
ATOM 1498 N N . LEU A 1 186 ? 3.901 19.498 -0.562 1.00 77.81 186 LEU A N 1
ATOM 1499 C CA . LEU A 1 186 ? 4.765 20.186 0.387 1.00 77.81 186 LEU A CA 1
ATOM 1500 C C . LEU A 1 186 ? 4.067 21.408 0.998 1.00 77.81 186 LEU A C 1
ATOM 1502 O O . LEU A 1 186 ? 3.561 22.261 0.268 1.00 77.81 186 LEU A O 1
ATOM 1506 N N . ASP A 1 187 ? 4.121 21.554 2.323 1.00 77.31 187 ASP A N 1
ATOM 1507 C CA . ASP A 1 187 ? 3.647 22.779 2.967 1.00 77.31 187 ASP A CA 1
ATOM 1508 C C . ASP A 1 187 ? 4.540 23.991 2.626 1.00 77.31 187 ASP A C 1
ATOM 1510 O O . ASP A 1 187 ? 5.759 23.845 2.460 1.00 77.31 187 ASP A O 1
ATOM 1514 N N . PRO A 1 188 ? 3.981 25.220 2.589 1.00 75.12 188 PRO A N 1
ATOM 1515 C CA . PRO A 1 188 ? 4.712 26.430 2.196 1.00 75.12 188 PRO A CA 1
ATOM 1516 C C . PRO A 1 188 ? 5.999 26.688 2.993 1.00 75.12 188 PRO A C 1
ATOM 1518 O O . PRO A 1 188 ? 6.965 27.223 2.458 1.00 75.12 188 PRO A O 1
ATOM 1521 N N . LYS A 1 189 ? 6.049 26.255 4.258 1.00 72.69 189 LYS A N 1
ATOM 1522 C CA . LYS A 1 189 ? 7.232 26.384 5.129 1.00 72.69 189 LYS A CA 1
ATOM 1523 C C . LYS A 1 189 ? 8.442 25.610 4.601 1.00 72.69 189 LYS A C 1
ATOM 1525 O O . LYS A 1 189 ? 9.583 26.014 4.789 1.00 72.69 189 LYS A O 1
ATOM 1530 N N . PHE A 1 190 ? 8.200 24.478 3.948 1.00 71.44 190 PHE A N 1
ATOM 1531 C CA . PHE A 1 190 ? 9.254 23.650 3.372 1.00 71.44 190 PHE A CA 1
ATOM 1532 C C . PHE A 1 190 ? 9.649 24.128 1.976 1.00 71.44 190 PHE A C 1
ATOM 1534 O O . PHE A 1 190 ? 10.768 23.870 1.537 1.00 71.44 190 PHE A O 1
ATOM 1541 N N . PHE A 1 191 ? 8.754 24.856 1.306 1.00 77.12 191 PHE A N 1
ATOM 1542 C CA . PHE A 1 191 ? 8.969 25.409 -0.024 1.00 77.12 191 PHE A CA 1
ATOM 1543 C C . PHE A 1 191 ? 10.089 26.459 -0.035 1.00 77.12 191 PHE A C 1
ATOM 1545 O O . PHE A 1 191 ? 10.915 26.455 -0.946 1.00 77.12 191 PHE A O 1
ATOM 1552 N N . GLU A 1 192 ? 10.194 27.284 1.014 1.00 77.19 192 GLU A N 1
ATOM 1553 C CA . GLU A 1 192 ? 11.295 28.251 1.172 1.00 77.19 192 GLU A CA 1
ATOM 1554 C C . GLU A 1 192 ? 12.677 27.574 1.176 1.00 77.19 192 GLU A C 1
ATOM 1556 O O . GLU A 1 192 ? 13.631 28.109 0.614 1.00 77.19 192 GLU A O 1
ATOM 1561 N N . ASN A 1 193 ? 12.780 26.358 1.724 1.00 76.94 193 ASN A N 1
ATOM 1562 C CA . ASN A 1 193 ? 14.045 25.621 1.828 1.00 76.94 193 ASN A CA 1
ATOM 1563 C C . ASN A 1 193 ? 14.513 24.987 0.510 1.00 76.94 193 ASN A C 1
ATOM 1565 O O . ASN A 1 193 ? 15.667 24.563 0.423 1.00 76.94 193 ASN A O 1
ATOM 1569 N N . ILE A 1 194 ? 13.621 24.871 -0.478 1.00 82.81 194 ILE A N 1
ATOM 1570 C CA . ILE A 1 194 ? 13.902 24.255 -1.784 1.00 82.81 194 ILE A CA 1
ATOM 1571 C C . ILE A 1 194 ? 13.663 25.214 -2.957 1.00 82.81 194 ILE A C 1
ATOM 1573 O O . ILE A 1 194 ? 13.664 24.783 -4.111 1.00 82.81 194 ILE A O 1
ATOM 1577 N N . TRP A 1 195 ? 13.447 26.507 -2.689 1.00 81.44 195 TRP A N 1
ATOM 1578 C CA . TRP A 1 195 ? 13.186 27.519 -3.717 1.00 81.44 195 TRP A CA 1
ATOM 1579 C C . TRP A 1 195 ? 14.316 27.616 -4.753 1.00 81.44 195 TRP A C 1
ATOM 1581 O O . TRP A 1 195 ? 14.059 27.736 -5.952 1.00 81.44 195 TRP A O 1
ATOM 1591 N N . ASP A 1 196 ? 15.565 27.475 -4.303 1.00 82.38 196 ASP A N 1
ATOM 1592 C CA . ASP A 1 196 ? 16.761 27.408 -5.151 1.00 82.38 196 ASP A CA 1
ATOM 1593 C C . ASP A 1 196 ? 16.714 26.219 -6.128 1.00 82.38 196 ASP A C 1
ATOM 1595 O O . ASP A 1 196 ? 17.065 26.352 -7.302 1.00 82.38 196 ASP A O 1
ATOM 1599 N N . ILE A 1 197 ? 16.218 25.069 -5.669 1.00 81.75 197 ILE A N 1
ATOM 1600 C CA . ILE A 1 197 ? 16.091 23.835 -6.459 1.00 81.75 197 ILE A CA 1
ATOM 1601 C C . ILE A 1 197 ? 14.910 23.915 -7.435 1.00 81.75 197 ILE A C 1
ATOM 1603 O O . ILE A 1 197 ? 14.980 23.373 -8.536 1.00 81.75 197 ILE A O 1
ATOM 1607 N N . ILE A 1 198 ? 13.834 24.612 -7.066 1.00 80.12 198 ILE A N 1
ATOM 1608 C CA . ILE A 1 198 ? 12.684 24.837 -7.954 1.00 80.12 198 ILE A CA 1
ATOM 1609 C C . ILE A 1 198 ? 13.092 25.688 -9.162 1.00 80.12 198 ILE A C 1
ATOM 1611 O O . ILE A 1 198 ? 12.685 25.392 -10.287 1.00 80.12 198 ILE A O 1
ATOM 1615 N N . GLN A 1 199 ? 13.914 26.718 -8.945 1.00 79.69 199 GLN A N 1
ATOM 1616 C CA . GLN A 1 199 ? 14.403 27.584 -10.021 1.00 79.69 199 GLN A CA 1
ATOM 1617 C C . GLN A 1 199 ? 15.504 26.942 -10.875 1.00 79.69 199 GLN A C 1
ATOM 1619 O O . GLN A 1 199 ? 15.733 27.380 -12.005 1.00 79.69 199 GLN A O 1
ATOM 1624 N N . SER A 1 200 ? 16.182 25.905 -10.381 1.00 75.88 200 SER A N 1
ATOM 1625 C CA . SER A 1 200 ? 17.217 25.218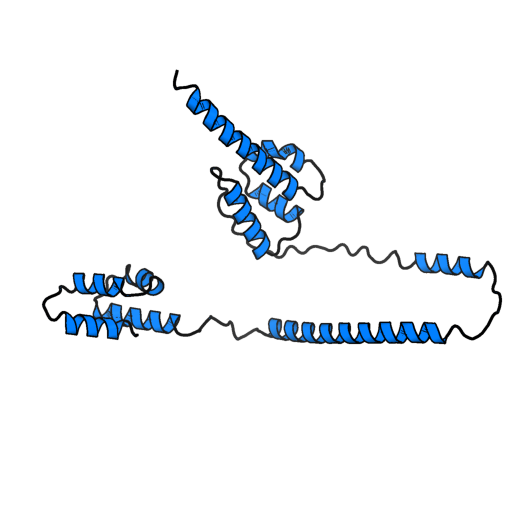 -11.149 1.00 75.88 200 SER A CA 1
ATOM 1626 C C . SER A 1 200 ? 16.607 24.330 -12.246 1.00 75.88 200 SER A C 1
ATOM 1628 O O . SER A 1 200 ? 15.518 23.769 -12.103 1.00 75.88 200 SER A O 1
ATOM 1630 N N . ASN A 1 201 ? 17.306 24.179 -13.378 1.00 74.44 201 ASN A N 1
ATOM 1631 C CA . ASN A 1 201 ? 16.924 23.250 -14.454 1.00 74.44 201 ASN A CA 1
ATOM 1632 C C . ASN A 1 201 ? 17.697 21.922 -14.377 1.00 74.44 201 ASN A C 1
ATOM 1634 O O . ASN A 1 201 ? 18.047 21.320 -15.393 1.00 74.44 201 ASN A O 1
ATOM 1638 N N . GLU A 1 202 ? 18.037 21.485 -13.167 1.00 74.19 202 GLU A N 1
ATOM 1639 C CA . GLU A 1 202 ? 18.754 20.225 -12.994 1.00 74.19 202 GLU A CA 1
ATOM 1640 C C . GLU A 1 202 ? 17.859 19.028 -13.327 1.00 74.19 202 GLU A C 1
ATOM 1642 O O . GLU A 1 202 ? 16.643 19.079 -13.170 1.00 74.19 202 GLU A O 1
ATOM 1647 N N . LYS A 1 203 ? 18.460 17.925 -13.785 1.00 74.75 203 LYS A N 1
ATOM 1648 C CA . LYS A 1 203 ? 17.724 16.673 -14.031 1.00 74.75 203 LYS A CA 1
ATOM 1649 C C . LYS A 1 203 ? 17.363 15.955 -12.729 1.00 74.75 203 LYS A C 1
ATOM 1651 O O . LYS A 1 203 ? 16.352 15.266 -12.687 1.00 74.75 203 LYS A O 1
ATOM 1656 N N . ASN A 1 204 ? 18.140 16.186 -11.666 1.00 81.06 204 ASN A N 1
ATOM 1657 C CA . ASN A 1 204 ? 18.056 15.450 -10.407 1.00 81.06 204 ASN A CA 1
ATOM 1658 C C . ASN A 1 204 ? 17.285 16.200 -9.295 1.00 81.06 204 ASN A C 1
ATOM 1660 O O . ASN A 1 204 ? 17.664 16.163 -8.121 1.00 81.06 204 ASN A O 1
ATOM 1664 N N . LYS A 1 205 ? 16.226 16.944 -9.658 1.00 81.69 205 LYS A N 1
ATOM 1665 C CA . LYS A 1 205 ? 15.538 17.882 -8.740 1.00 81.69 205 LYS A CA 1
ATOM 1666 C C . LYS A 1 205 ? 14.947 17.192 -7.521 1.00 81.69 205 LYS A C 1
ATOM 1668 O O . LYS A 1 205 ? 15.086 17.690 -6.407 1.00 81.69 205 LYS A O 1
ATOM 1673 N N . TYR A 1 206 ? 14.300 16.045 -7.722 1.00 84.50 206 TYR A N 1
ATOM 1674 C CA . TYR A 1 206 ? 13.691 15.286 -6.633 1.00 84.50 206 TYR A CA 1
ATOM 1675 C C . TYR A 1 206 ? 14.748 14.814 -5.634 1.00 84.50 206 TYR A C 1
ATOM 1677 O O . TYR A 1 206 ? 14.581 14.994 -4.429 1.00 84.50 206 TYR A O 1
ATOM 1685 N N . SER A 1 207 ? 15.854 14.260 -6.130 1.00 84.25 207 SER A N 1
ATOM 1686 C CA . SER A 1 207 ? 16.935 13.740 -5.290 1.00 84.25 207 SER A CA 1
ATOM 1687 C C . SER A 1 207 ? 17.611 14.850 -4.475 1.00 84.25 207 SER A C 1
ATOM 1689 O O . SER A 1 207 ? 17.870 14.677 -3.278 1.00 84.25 207 SER A O 1
ATOM 1691 N N . CYS A 1 208 ? 17.838 16.014 -5.094 1.00 82.62 208 CYS A N 1
ATOM 1692 C CA . CYS A 1 208 ? 18.375 17.199 -4.426 1.00 82.62 208 CYS A CA 1
ATOM 1693 C C . CYS A 1 208 ? 17.401 17.746 -3.371 1.00 82.62 208 CYS A C 1
ATOM 1695 O O . CYS A 1 208 ? 17.804 17.981 -2.230 1.00 82.62 208 CYS A O 1
ATOM 1697 N N . ALA A 1 209 ? 16.115 17.886 -3.714 1.00 83.69 209 ALA A N 1
ATOM 1698 C CA . ALA A 1 209 ? 15.086 18.382 -2.801 1.00 83.69 209 ALA A CA 1
ATOM 1699 C C . ALA A 1 209 ? 14.889 17.446 -1.603 1.00 83.69 209 ALA A C 1
ATOM 1701 O O . ALA A 1 209 ? 14.884 17.905 -0.464 1.00 83.69 209 ALA A O 1
ATOM 1702 N N . LYS A 1 210 ? 14.816 16.129 -1.840 1.00 85.50 210 LYS A N 1
ATOM 1703 C CA . 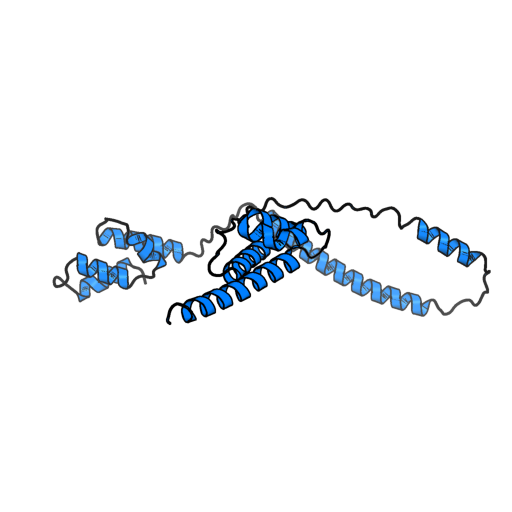LYS A 1 210 ? 14.734 15.113 -0.784 1.00 85.50 210 LYS A CA 1
ATOM 1704 C C . LYS A 1 210 ? 15.918 15.219 0.171 1.00 85.50 210 LYS A C 1
ATOM 1706 O O . LYS A 1 210 ? 15.724 15.248 1.379 1.00 85.50 210 LYS A O 1
ATOM 1711 N N . SER A 1 211 ? 17.137 15.304 -0.359 1.00 82.31 211 SER A N 1
ATOM 1712 C CA . SER A 1 211 ? 18.349 15.377 0.465 1.00 82.31 211 SER A CA 1
ATOM 1713 C C . SER A 1 211 ? 18.409 16.669 1.284 1.00 82.31 211 SER A C 1
ATOM 1715 O O . SER A 1 211 ? 18.744 16.627 2.467 1.00 82.31 211 SER A O 1
ATOM 1717 N N . ARG A 1 212 ? 18.041 17.811 0.685 1.00 82.31 212 ARG A N 1
ATOM 1718 C CA . ARG A 1 212 ? 18.011 19.106 1.377 1.00 82.31 212 ARG A CA 1
ATOM 1719 C C . ARG A 1 212 ? 16.962 19.122 2.483 1.00 82.31 212 ARG A C 1
ATOM 1721 O O . ARG A 1 212 ? 17.294 19.492 3.604 1.00 82.31 212 ARG A O 1
ATOM 1728 N N . LEU A 1 213 ? 15.747 18.669 2.179 1.00 81.12 213 LEU A N 1
ATOM 1729 C CA . LEU A 1 213 ? 14.659 18.562 3.149 1.00 81.12 213 LEU A CA 1
ATOM 1730 C C . LEU A 1 213 ? 14.990 17.558 4.254 1.00 81.12 213 LEU A C 1
ATOM 1732 O O . LEU A 1 213 ? 14.638 17.775 5.397 1.00 81.12 213 LEU A O 1
ATOM 1736 N N . LEU A 1 214 ? 15.720 16.484 3.971 1.00 81.12 214 LEU A N 1
ATOM 1737 C CA . LEU A 1 214 ? 16.155 15.575 5.028 1.00 81.12 214 LEU A CA 1
ATOM 1738 C C . LEU A 1 214 ? 17.219 16.208 5.939 1.00 81.12 214 LEU A C 1
ATOM 1740 O O . LEU A 1 214 ? 17.219 15.986 7.148 1.00 81.12 214 LEU A O 1
ATOM 1744 N N . SER A 1 215 ? 18.122 17.007 5.368 1.00 75.81 215 SER A N 1
ATOM 1745 C CA . SER A 1 215 ? 19.198 17.671 6.110 1.00 75.81 215 SER A CA 1
ATOM 1746 C C . SER A 1 215 ? 18.687 18.791 7.017 1.00 75.81 215 SER A C 1
ATOM 1748 O O . SER A 1 215 ? 19.128 18.889 8.159 1.00 75.81 215 SER A O 1
ATOM 1750 N N . THR A 1 216 ? 17.742 19.611 6.547 1.00 70.69 216 THR A N 1
ATOM 1751 C CA . THR A 1 216 ? 17.185 20.720 7.340 1.00 70.69 216 THR A CA 1
ATOM 1752 C C . THR A 1 216 ? 16.424 20.234 8.573 1.00 70.69 216 THR A C 1
ATOM 1754 O O . THR A 1 216 ? 16.424 20.906 9.602 1.00 70.69 216 THR A O 1
ATOM 1757 N N . PHE A 1 217 ? 15.823 19.044 8.523 1.00 66.62 217 PHE A N 1
ATOM 1758 C CA . PHE A 1 217 ? 15.132 18.472 9.679 1.00 66.62 217 PHE A CA 1
ATOM 1759 C C . PHE A 1 217 ? 16.067 17.812 10.693 1.00 66.62 217 PHE A C 1
ATOM 1761 O O . PHE A 1 217 ? 15.808 17.925 11.890 1.00 66.62 217 PHE A O 1
ATOM 1768 N N . LYS A 1 218 ? 17.183 17.210 10.256 1.00 60.34 218 LYS A N 1
ATOM 1769 C CA . LYS A 1 218 ? 18.227 16.733 11.183 1.00 60.34 218 LYS A CA 1
ATOM 1770 C C . LYS A 1 218 ? 18.798 17.875 12.029 1.00 60.34 218 LYS A C 1
ATOM 1772 O O . LYS A 1 218 ? 19.001 17.711 13.227 1.00 60.34 218 LYS A O 1
ATOM 1777 N N . GLU A 1 219 ? 18.982 19.053 11.431 1.00 54.81 219 GLU A N 1
ATOM 1778 C CA . GLU A 1 219 ? 19.380 20.266 12.164 1.00 54.81 219 GLU A CA 1
ATOM 1779 C C . GLU A 1 219 ? 18.257 20.832 13.055 1.00 54.81 219 GLU A C 1
ATOM 1781 O O . GLU A 1 219 ? 18.537 21.443 14.091 1.00 54.81 219 GLU A O 1
ATOM 1786 N N . SER A 1 220 ? 16.986 20.626 12.689 1.00 53.66 220 SER A N 1
ATOM 1787 C CA . SER A 1 220 ? 15.826 21.049 13.486 1.00 53.66 220 SER A CA 1
ATOM 1788 C C . SER A 1 220 ? 15.665 20.221 14.769 1.00 53.66 220 SER A C 1
ATOM 1790 O O . SER A 1 220 ? 15.439 20.800 15.832 1.00 53.66 220 SER A O 1
ATOM 1792 N N . GLU A 1 221 ? 15.850 18.895 14.718 1.00 50.56 221 GLU A N 1
ATOM 1793 C CA . GLU A 1 221 ? 15.886 18.046 15.923 1.00 50.56 221 GLU A CA 1
ATOM 1794 C C . GLU A 1 221 ? 17.045 18.444 16.855 1.00 50.56 221 GLU A C 1
ATOM 1796 O O . GLU A 1 221 ? 16.856 18.594 18.065 1.00 50.56 221 GLU A O 1
ATOM 1801 N N . GLU A 1 222 ? 18.232 18.721 16.306 1.00 45.72 222 GLU A N 1
ATOM 1802 C CA . GLU A 1 222 ? 19.403 19.094 17.110 1.00 45.72 222 GLU A CA 1
ATOM 1803 C C . GLU A 1 222 ? 19.238 20.456 17.816 1.00 45.72 222 GLU A C 1
ATOM 1805 O O . GLU A 1 222 ? 19.717 20.651 18.938 1.00 45.72 222 GLU A O 1
ATOM 1810 N N . LYS A 1 223 ? 18.508 21.397 17.202 1.00 50.22 223 LYS A N 1
ATOM 1811 C CA . LYS A 1 223 ? 18.144 22.674 17.840 1.00 50.22 223 LYS A CA 1
ATOM 1812 C C . LYS A 1 223 ? 17.103 22.510 18.948 1.00 50.22 223 LYS A C 1
ATOM 1814 O O . LYS A 1 223 ? 17.231 23.176 19.975 1.00 50.22 223 LYS A O 1
ATOM 1819 N N . THR A 1 224 ? 16.115 21.623 18.796 1.00 44.50 224 THR A N 1
ATOM 1820 C CA . THR A 1 224 ? 15.130 21.369 19.870 1.00 44.50 224 THR A CA 1
ATOM 1821 C C . THR A 1 224 ? 15.774 20.755 21.117 1.00 44.50 224 THR A C 1
ATOM 1823 O O . THR A 1 224 ? 15.452 21.158 22.233 1.00 44.50 224 THR A O 1
ATOM 1826 N N . LEU A 1 225 ? 16.771 19.881 20.939 1.00 49.22 225 LEU A N 1
ATOM 1827 C CA . LEU A 1 225 ? 17.538 19.286 22.039 1.00 49.22 225 LEU A CA 1
ATOM 1828 C C . LEU A 1 225 ? 18.404 20.313 22.789 1.00 49.22 225 LEU A C 1
ATOM 1830 O O . LEU A 1 225 ? 18.539 20.224 24.009 1.00 49.22 225 LEU A O 1
ATOM 1834 N N . LYS A 1 226 ? 18.950 21.316 22.089 1.00 50.91 226 LYS A N 1
ATOM 1835 C CA . LYS A 1 226 ? 19.738 22.400 22.706 1.00 50.91 226 LYS A CA 1
ATOM 1836 C C . LYS A 1 226 ? 18.874 23.428 23.447 1.00 50.91 226 LYS A C 1
ATOM 1838 O O . LYS A 1 226 ? 19.301 23.915 24.489 1.00 50.91 226 LYS A O 1
ATOM 1843 N N . ASN A 1 227 ? 17.657 23.720 22.980 1.00 45.16 227 ASN A N 1
ATOM 1844 C CA . ASN A 1 227 ? 16.768 24.658 23.681 1.00 45.16 227 ASN A CA 1
ATOM 1845 C C . ASN A 1 227 ? 16.182 24.085 24.984 1.00 45.16 227 ASN A C 1
ATOM 1847 O O . ASN A 1 227 ? 16.075 24.823 25.958 1.00 45.16 227 ASN A O 1
ATOM 1851 N N . CYS A 1 228 ? 15.904 22.778 25.071 1.00 45.53 228 CYS A N 1
ATOM 1852 C CA . CYS A 1 228 ? 15.473 22.162 26.338 1.00 45.53 228 CYS A CA 1
ATOM 1853 C C . CYS A 1 228 ? 16.561 22.177 27.432 1.00 45.53 228 CYS A C 1
ATOM 1855 O O . CYS A 1 228 ? 16.243 22.048 28.611 1.00 45.53 228 CYS A O 1
ATOM 1857 N N . GLN A 1 229 ? 17.836 22.347 27.068 1.00 45.50 229 GLN A N 1
ATOM 1858 C CA . GLN A 1 229 ? 18.952 22.411 28.022 1.00 45.50 229 GLN A CA 1
ATOM 1859 C C . GLN A 1 229 ? 19.249 23.832 28.528 1.00 45.50 229 GLN A C 1
ATOM 1861 O O . GLN A 1 229 ? 19.965 23.976 29.516 1.00 45.50 229 GLN A O 1
ATOM 1866 N N . LEU A 1 230 ? 18.701 24.875 27.893 1.00 47.72 230 LEU A N 1
ATOM 1867 C CA . LEU A 1 230 ? 18.946 26.274 28.270 1.00 47.72 230 LEU A CA 1
ATOM 1868 C C . LEU A 1 230 ? 17.833 26.892 29.132 1.00 47.72 230 LEU A C 1
ATOM 1870 O O . LEU A 1 230 ? 18.095 27.872 29.816 1.00 47.72 230 LEU A O 1
ATOM 1874 N N . GLU A 1 231 ? 16.633 26.305 29.178 1.00 45.66 231 GLU A N 1
ATOM 1875 C CA . GLU A 1 231 ? 15.539 26.752 30.067 1.00 45.66 231 GLU A CA 1
ATOM 1876 C C . GLU A 1 231 ? 15.571 26.101 31.469 1.00 45.66 231 GLU A C 1
ATOM 1878 O O . GLU A 1 231 ? 14.650 26.275 32.262 1.00 45.66 231 GLU A O 1
ATOM 1883 N N . SER A 1 232 ? 16.633 25.351 31.795 1.00 46.28 232 SER A N 1
ATOM 1884 C CA . SER A 1 232 ? 16.830 24.694 33.103 1.00 46.28 232 SER A CA 1
ATOM 1885 C C . SER A 1 232 ? 17.865 25.393 34.002 1.00 46.28 232 SER A C 1
ATOM 1887 O O . SER A 1 232 ? 18.424 24.748 34.892 1.00 46.28 232 SER A O 1
ATOM 1889 N N . HIS A 1 233 ? 18.144 26.680 33.773 1.00 40.44 233 HIS A N 1
ATOM 1890 C CA . HIS A 1 233 ? 19.057 27.485 34.592 1.00 40.44 233 HIS A CA 1
ATOM 1891 C C . HIS A 1 233 ? 18.438 28.804 35.044 1.00 40.44 233 HIS A C 1
ATOM 1893 O O . HIS A 1 233 ? 17.823 29.491 34.201 1.00 40.44 233 HIS A O 1
#

Secondary structure (DSSP, 8-state):
--HHHHHHHHHHHHGGGS-HHHHHHHHHHTS-HHHHHHHTT----HHHHHHHHHHHHHHHHS-------S-THHHHHHHHHHHHHHHHHHHHHHHHHHHHHHHHHTTSS------TTHHHHHHHGGGGGGSS---------------PPPP-SS-HHHHHHHHHHHHHHTT---HHHHHHHHHHH--HHHHGGGHHHHH---TTHHHHHHHHHHHHHHHHHHHHHHHTTTTT-

Radius of gyration: 34.12 Å; chains: 1; bounding box: 72×57×90 Å

Organism: Trichonephila clavata (NCBI:txid2740835)

Foldseek 3Di:
DQLLVVLVVLCVVCPPVDDQVRSVVVSLVPDDPQLSVVLVPDPDGPNVSSVSSRVSVVVVVDPPPVPPPPDCVVVVVVVVVVVVVVVVVVVVVVVVVVVVVVVVVVPPDDDDDDDPVVVVVVVVVVVVVPPPPPPPPPPPQDPDPQPQDQQDPVCNVVSVVSLVVSCVVSVPPQQVVSLVVCVVRDDPVLCVQLVVLVPDPDRNSNVVSSVSSVVVVVVVVVVVVVVVVVVPD

Sequence (233 aa):
MKPSRLLRKMNSLAGDNITEKALRTLWLDKLPDSIKNILVVSSENLENLSVMADKIFEINSSPEIYSATEDNSAMKNILENVSLLEKQISELYINRRKSRSEFRNSSQTRNKIRSRSDIQNLMDENKEMAVANSNEQKFEANKVSVKIPPFWEEKPEIGFFQVEAQFSIANISQEETKFNYLVAQLDPKFFENIWDIIQSNEKNKYSCAKSRLLSTFKESEEKTLKNCQLESH

InterPro domains:
  IPR055469 Domain of unknown function DUF7041 [PF23055] (148-227)

pLDDT: mean 71.57, std 17.71, range [38.41, 95.75]